Protein AF-A0AA41TZT4-F1 (afdb_monomer_lite)

Sequence (203 aa):
MPPSDTRVDPRVAARGEARSEARAALRAPAAGPVPRQIPGARADGDDAQMRALTLLTNRTSTRTSATGGPALPLRDGVRVYLEGLEDTAAAAEYAQPVADPAEAEVAVLRIDCPAPDGITDDDTDRVLDIAAAVPTIVVLRIEGTSPAPEFTGNCAALLADRGASDRMVLDVVFGRHAPLGRLAFPIGPAQDPDFPAGFGLSY

Radius of gyration: 28.72 Å; chains: 1; bounding box: 71×62×92 Å

Foldseek 3Di:
DDDDDDDDDDDDDDDDDDDDDDDDDDDDDDDDDDDDDDVPVVVVVLVVLLQQKFWQDWAFDCLFDPVSGTNPQGQFAFAEEEEPAPPVVLVVVGYHYDPDLLRGQEYEYEDEQEPAAGDDPVVLVVQLVSLVRHAYEYEYEYDAEYEDRPCCVSHNTYMYGPDHHSNSVNCCNNVVDKRPHFACAAYHDPPDGSAHGRHGDID

InterPro domains:
  IPR036881 Glycoside hydrolase family 3 C-terminal domain superfamily [G3DSA:3.40.50.1700] (42-203)
  IPR036881 Glycoside hydrolase family 3 C-terminal domain superfamily [SSF52279] (69-203)

Secondary structure (DSSP, 8-state):
---------------------------PPPPP-PPPPPTTHHHHHHHHHHTTEEEEEE-B-TTTBSSSSBSPSBPTT-EEEEES---HHHHTTTSEEES-GGG-SEEEEEEEE-TTT-S-HHHHHHHHHHHHHS-EEEEEEESS--PPPGGGGT-SEEEEESS--HHHHHHHHTTSS------SS-BS-TTS-SB-TT--B--

Structure (mmCIF, N/CA/C/O backbone):
data_AF-A0AA41TZT4-F1
#
_entry.id   AF-A0AA41TZT4-F1
#
loop_
_atom_site.group_PDB
_atom_site.id
_atom_site.type_symbol
_atom_site.label_atom_id
_atom_site.label_alt_id
_atom_site.label_comp_id
_atom_site.label_asym_id
_atom_site.label_entity_id
_atom_site.label_seq_id
_atom_site.pdbx_PDB_ins_code
_atom_site.Cartn_x
_atom_site.Cartn_y
_atom_site.Cartn_z
_atom_site.occupancy
_atom_site.B_iso_or_equiv
_atom_site.auth_seq_id
_atom_site.auth_comp_id
_atom_site.auth_asym_id
_atom_site.auth_atom_id
_atom_site.pdbx_PDB_model_num
ATOM 1 N N . MET A 1 1 ? -25.239 48.484 -76.566 1.00 50.16 1 MET A N 1
ATOM 2 C CA . MET A 1 1 ? -25.312 48.646 -75.097 1.00 50.16 1 MET A CA 1
ATOM 3 C C . MET A 1 1 ? -26.432 49.644 -74.847 1.00 50.16 1 MET A C 1
ATOM 5 O O . MET A 1 1 ? -26.311 50.722 -75.419 1.00 50.16 1 MET A O 1
ATOM 9 N N . PRO A 1 2 ? -27.547 49.297 -74.174 1.00 50.56 2 PRO A N 1
ATOM 10 C CA . PRO A 1 2 ? -27.641 48.476 -72.958 1.00 50.56 2 PRO A CA 1
ATOM 11 C C . PRO A 1 2 ? -28.656 47.293 -73.152 1.00 50.56 2 PRO A C 1
ATOM 13 O O . PRO A 1 2 ? -28.739 46.846 -74.297 1.00 50.56 2 PRO A O 1
ATOM 16 N N . PRO A 1 3 ? -29.290 46.663 -72.129 1.00 53.44 3 PRO A N 1
ATOM 17 C CA . PRO A 1 3 ? -29.361 45.200 -72.011 1.00 53.44 3 PRO A CA 1
ATOM 18 C C . PRO A 1 3 ? -30.760 44.612 -72.283 1.00 53.44 3 PRO A C 1
ATOM 20 O O . PRO A 1 3 ? -31.778 45.288 -72.153 1.00 53.44 3 PRO A O 1
ATOM 23 N N . SER A 1 4 ? -30.802 43.325 -72.632 1.00 51.25 4 SER A N 1
ATOM 24 C CA . SER A 1 4 ? -32.041 42.578 -72.861 1.00 51.25 4 SER A CA 1
ATOM 25 C C . SER A 1 4 ? -32.738 42.176 -71.558 1.00 51.25 4 SER A C 1
ATOM 27 O O . SER A 1 4 ? -32.194 41.452 -70.729 1.00 51.25 4 SER A O 1
ATOM 29 N N . ASP A 1 5 ? -33.959 42.689 -71.461 1.00 42.78 5 ASP A N 1
ATOM 30 C CA . ASP A 1 5 ? -35.174 42.230 -70.790 1.00 42.78 5 ASP A CA 1
ATOM 31 C C . ASP A 1 5 ? -35.196 40.869 -70.060 1.00 42.78 5 ASP A C 1
ATOM 33 O O . ASP A 1 5 ? -35.099 39.794 -70.649 1.00 42.78 5 ASP A O 1
ATOM 37 N N . THR A 1 6 ? -35.450 40.970 -68.755 1.00 47.06 6 THR A N 1
ATOM 38 C CA . THR A 1 6 ? -36.656 40.503 -68.045 1.00 47.06 6 THR A CA 1
ATOM 39 C C . THR A 1 6 ? -37.383 39.242 -68.540 1.00 47.06 6 THR A C 1
ATOM 41 O O . THR A 1 6 ? -38.050 39.243 -69.572 1.00 47.06 6 THR A O 1
ATOM 44 N N . ARG A 1 7 ? -37.472 38.241 -67.652 1.00 41.91 7 ARG A N 1
ATOM 45 C CA . ARG A 1 7 ? -38.769 37.693 -67.204 1.00 41.91 7 ARG A CA 1
ATOM 46 C C . ARG A 1 7 ? -38.630 36.982 -65.857 1.00 41.91 7 ARG A C 1
ATOM 48 O O . ARG A 1 7 ? -38.117 35.874 -65.756 1.00 41.91 7 ARG A O 1
ATOM 55 N N . VAL A 1 8 ? -39.104 37.676 -64.830 1.00 45.88 8 VAL A N 1
ATOM 56 C CA . VAL A 1 8 ? -39.616 37.108 -63.579 1.00 45.88 8 VAL A CA 1
ATOM 57 C C . VAL A 1 8 ? -40.942 36.430 -63.904 1.00 45.88 8 VAL A C 1
ATOM 59 O O . VAL A 1 8 ? -41.714 37.040 -64.640 1.00 45.88 8 VAL A O 1
ATOM 62 N N . ASP A 1 9 ? -41.211 35.236 -63.363 1.00 43.78 9 ASP A N 1
ATOM 63 C CA . ASP A 1 9 ? -42.502 34.952 -62.715 1.00 43.78 9 ASP A CA 1
ATOM 64 C C . ASP A 1 9 ? -42.545 33.589 -61.984 1.00 43.78 9 ASP A C 1
ATOM 66 O O . ASP A 1 9 ? -41.625 32.786 -62.133 1.00 43.78 9 ASP A O 1
ATOM 70 N N . PRO A 1 10 ? -43.536 33.347 -61.101 1.00 50.44 10 PRO A N 1
ATOM 71 C CA . PRO A 1 10 ? -43.297 33.219 -59.667 1.00 50.44 10 PRO A CA 1
ATOM 72 C C . PRO A 1 10 ? -44.025 31.964 -59.129 1.00 50.44 10 PRO A C 1
ATOM 74 O O . PRO A 1 10 ? -44.351 31.062 -59.896 1.00 50.44 10 PRO A O 1
ATOM 77 N N . ARG A 1 11 ? -44.416 31.980 -57.844 1.00 33.53 11 ARG A N 1
ATOM 78 C CA . ARG A 1 11 ? -45.194 30.956 -57.101 1.00 33.53 11 ARG A CA 1
ATOM 79 C C . ARG A 1 11 ? -44.249 29.909 -56.502 1.00 33.53 11 ARG A C 1
ATOM 81 O O . ARG A 1 11 ? -43.558 29.211 -57.219 1.00 33.53 11 ARG A O 1
ATOM 88 N N . VAL A 1 12 ? -44.129 29.764 -55.188 1.00 47.03 12 VAL A N 1
ATOM 89 C CA . VAL A 1 12 ? -45.170 29.697 -54.151 1.00 47.03 12 VAL A CA 1
ATOM 90 C C . VAL A 1 12 ? -44.541 30.230 -52.852 1.00 47.03 12 VAL A C 1
AT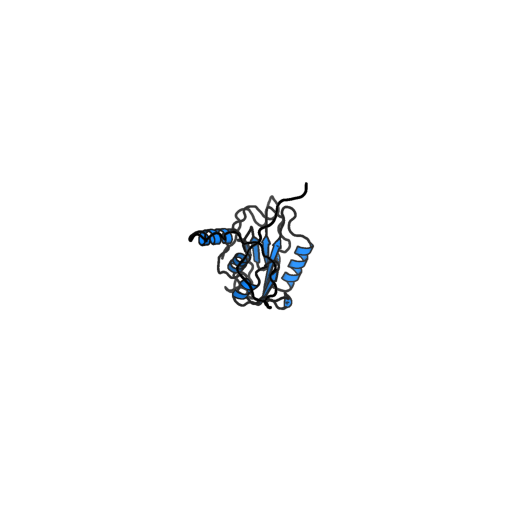OM 92 O O . VAL A 1 12 ? -43.475 29.780 -52.454 1.00 47.03 12 VAL A O 1
ATOM 95 N N . ALA A 1 13 ? -45.008 31.383 -52.365 1.00 40.03 13 ALA A N 1
ATOM 96 C CA . ALA A 1 13 ? -45.832 31.521 -51.153 1.00 40.03 13 ALA A CA 1
ATOM 97 C C . ALA A 1 13 ? -45.168 30.900 -49.904 1.00 40.03 13 ALA A C 1
ATOM 99 O O . ALA A 1 13 ? -44.984 29.694 -49.828 1.00 40.03 13 ALA A O 1
ATOM 100 N N . ALA A 1 14 ? -44.667 31.736 -48.987 1.00 36.75 14 ALA A N 1
ATOM 101 C CA . ALA A 1 14 ? -45.408 32.199 -47.800 1.00 36.75 14 ALA A CA 1
ATOM 102 C C . ALA A 1 14 ? -45.624 31.031 -46.815 1.00 36.75 14 ALA A C 1
ATOM 104 O O . ALA A 1 14 ? -46.108 29.981 -47.194 1.00 36.75 14 ALA A O 1
ATOM 105 N N . ARG A 1 15 ? -45.354 31.106 -45.518 1.00 34.34 15 ARG A N 1
ATOM 106 C CA . ARG A 1 15 ? -45.603 32.159 -44.529 1.00 34.34 15 ARG A CA 1
ATOM 107 C C . ARG A 1 15 ? -45.286 31.471 -43.190 1.00 34.34 15 ARG A C 1
ATOM 109 O O . ARG A 1 15 ? -45.592 30.288 -43.071 1.00 34.34 15 ARG A O 1
ATOM 116 N N . GLY A 1 16 ? -44.775 32.162 -42.177 1.00 34.81 16 GLY A N 1
ATOM 117 C CA . GLY A 1 16 ? -44.742 31.564 -40.838 1.00 34.81 16 GLY A CA 1
ATOM 118 C C . GLY A 1 16 ? -43.723 32.190 -39.915 1.00 34.81 16 GLY A C 1
ATOM 119 O O . GLY A 1 16 ? -42.613 31.696 -39.775 1.00 34.81 16 GLY A O 1
ATOM 120 N N . GLU A 1 17 ? -44.121 33.299 -39.314 1.00 34.59 17 GLU A N 1
ATOM 121 C CA . GLU A 1 17 ? -43.444 33.926 -38.192 1.00 34.59 17 GLU A CA 1
ATOM 122 C C . GLU A 1 17 ? -43.361 32.996 -36.970 1.00 34.59 17 GLU A C 1
ATOM 124 O O . GLU A 1 17 ? -44.151 32.069 -36.809 1.00 34.59 17 GLU A O 1
ATOM 129 N N . ALA A 1 18 ? -42.492 33.422 -36.051 1.00 33.16 18 ALA A N 1
ATOM 130 C CA . ALA A 1 18 ? -42.640 33.309 -34.604 1.00 33.16 18 ALA A CA 1
ATOM 131 C C . ALA A 1 18 ? -41.984 32.106 -33.892 1.00 33.16 18 ALA A C 1
ATOM 133 O O . ALA A 1 18 ? -42.566 31.048 -33.711 1.00 33.16 18 ALA A O 1
ATOM 134 N N . ARG A 1 19 ? -40.842 32.450 -33.276 1.00 35.53 19 ARG A N 1
ATOM 135 C CA . ARG A 1 19 ? -40.672 32.505 -31.811 1.00 35.53 19 ARG A CA 1
ATOM 136 C C . ARG A 1 19 ? -40.394 31.183 -31.078 1.00 35.53 19 ARG A C 1
ATOM 138 O O . ARG A 1 19 ? -41.240 30.310 -30.982 1.00 35.53 19 ARG A O 1
ATOM 145 N N . SER A 1 20 ? -39.302 31.265 -30.315 1.00 33.12 20 SER A N 1
ATOM 146 C CA . SER A 1 20 ? -39.024 30.549 -29.065 1.00 33.12 20 SER A CA 1
ATOM 147 C C . SER A 1 20 ? -38.280 29.224 -29.185 1.00 33.12 20 SER A C 1
ATOM 149 O O . SER A 1 20 ? -38.553 28.430 -30.069 1.00 33.12 20 SER A O 1
ATOM 151 N N . GLU A 1 21 ? -37.410 29.017 -28.189 1.00 31.83 21 GLU A N 1
ATOM 152 C CA . GLU A 1 21 ? -36.662 27.793 -27.857 1.00 31.83 21 GLU A CA 1
ATOM 153 C C . GLU A 1 21 ? -35.359 27.619 -28.668 1.00 31.83 21 GLU A C 1
ATOM 155 O O . GLU A 1 21 ? -35.341 27.735 -29.879 1.00 31.83 21 GLU A O 1
ATOM 160 N N . ALA A 1 22 ? -34.178 27.387 -28.104 1.00 31.61 22 ALA A N 1
ATOM 161 C CA . ALA A 1 22 ? -33.795 27.128 -26.735 1.00 31.61 22 ALA A CA 1
ATOM 162 C C . ALA A 1 22 ? -32.305 27.457 -26.539 1.00 31.61 22 ALA A C 1
ATOM 164 O O . ALA A 1 22 ? -31.468 27.345 -27.433 1.00 31.61 22 ALA A O 1
ATOM 165 N N . ARG A 1 23 ? -32.029 27.872 -25.306 1.00 32.94 23 ARG A N 1
ATOM 166 C CA . ARG A 1 23 ? -30.783 27.738 -2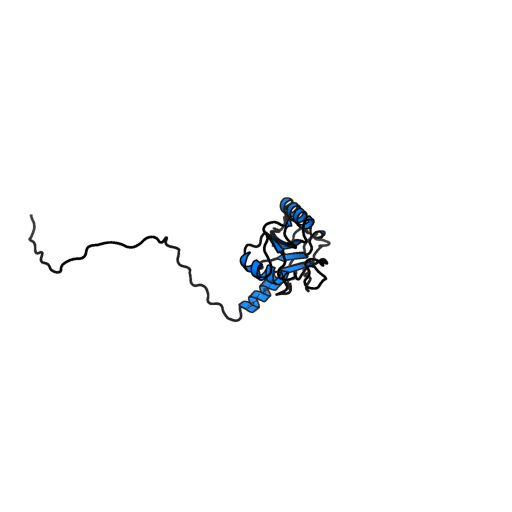4.550 1.00 32.94 23 ARG A CA 1
ATOM 167 C C . ARG A 1 23 ? -29.806 26.660 -25.053 1.00 32.94 23 ARG A C 1
ATOM 169 O O . ARG A 1 23 ? -30.196 25.522 -25.259 1.00 32.94 23 ARG A O 1
ATOM 176 N N . ALA A 1 24 ? -28.527 27.040 -25.007 1.00 31.66 24 ALA A N 1
ATOM 177 C CA . ALA A 1 24 ? -27.415 26.266 -24.449 1.00 31.66 24 ALA A CA 1
ATOM 178 C C . ALA A 1 24 ? -27.154 24.855 -25.005 1.00 31.66 24 ALA A C 1
ATOM 180 O O . ALA A 1 24 ? -27.845 23.911 -24.656 1.00 31.66 24 ALA A O 1
ATOM 181 N N . ALA A 1 25 ? -26.020 24.689 -25.689 1.00 33.59 25 ALA A N 1
ATOM 182 C CA . ALA A 1 25 ? -25.077 23.619 -25.361 1.00 33.59 25 ALA A CA 1
ATOM 183 C C . ALA A 1 25 ? -23.753 23.841 -26.098 1.00 33.59 25 ALA A C 1
ATOM 185 O O . ALA A 1 25 ? -23.668 23.824 -27.324 1.00 33.59 25 ALA A O 1
ATOM 186 N N . LEU A 1 26 ? -22.720 24.045 -25.290 1.00 33.59 26 LEU A N 1
ATOM 187 C CA . LEU A 1 26 ? -21.315 23.900 -25.620 1.00 33.59 26 LEU A CA 1
ATOM 188 C C . LEU A 1 26 ? -21.087 22.544 -26.313 1.00 33.59 26 LEU A C 1
ATOM 190 O O . LEU A 1 26 ? -21.491 21.495 -25.814 1.00 33.59 26 LEU A O 1
ATOM 194 N N . ARG A 1 27 ? -20.449 22.576 -27.479 1.00 29.91 27 ARG A N 1
ATOM 195 C CA . ARG A 1 27 ? -20.105 21.404 -28.284 1.00 29.91 27 ARG A CA 1
ATOM 196 C C . ARG A 1 27 ? -18.950 20.655 -27.606 1.00 29.91 27 ARG A C 1
ATOM 198 O O . ARG A 1 27 ? -17.805 21.078 -27.721 1.00 29.91 27 ARG A O 1
ATOM 205 N N . ALA A 1 28 ? -19.250 19.565 -26.902 1.00 29.84 28 ALA A N 1
ATOM 206 C CA . ALA A 1 28 ? -18.244 18.593 -26.472 1.00 29.84 28 ALA A CA 1
ATOM 207 C C . ALA A 1 28 ? -17.683 17.836 -27.699 1.00 29.84 28 ALA A C 1
ATOM 209 O O . ALA A 1 28 ? -18.441 17.570 -28.640 1.00 29.84 28 ALA A O 1
ATOM 210 N N . PRO A 1 29 ? -16.381 17.497 -27.741 1.00 31.88 29 PRO A N 1
ATOM 211 C CA . PRO A 1 29 ? -15.830 16.681 -28.816 1.00 31.88 29 PRO A CA 1
ATOM 212 C C . PRO A 1 29 ? -16.372 15.248 -28.734 1.00 31.88 29 PRO A C 1
ATOM 214 O O . PRO A 1 29 ? -16.551 14.689 -27.654 1.00 31.88 29 PRO A O 1
ATOM 217 N N . ALA A 1 30 ? -16.649 14.671 -29.903 1.00 32.22 30 ALA A N 1
ATOM 218 C CA . ALA A 1 30 ? -17.147 13.313 -30.060 1.00 32.22 30 ALA A CA 1
ATOM 219 C C . ALA A 1 30 ? -16.197 12.296 -29.407 1.00 32.22 30 ALA A C 1
ATOM 221 O O . ALA A 1 30 ? -15.028 12.204 -29.782 1.00 32.22 30 ALA A O 1
ATOM 222 N N . ALA A 1 31 ? -16.718 11.520 -28.455 1.00 33.75 31 ALA A N 1
ATOM 223 C CA . ALA A 1 31 ? -16.055 10.329 -27.953 1.00 33.75 31 ALA A CA 1
ATOM 224 C C . ALA A 1 31 ? -15.867 9.342 -29.117 1.00 33.75 31 ALA A C 1
ATOM 226 O O . ALA A 1 31 ? -16.835 8.946 -29.773 1.00 33.75 31 ALA A O 1
ATOM 227 N N . GLY A 1 32 ? -14.613 8.981 -29.391 1.00 32.72 32 GLY A N 1
ATOM 228 C CA . GLY A 1 32 ? -14.278 7.878 -30.287 1.00 32.72 32 GLY A CA 1
ATOM 229 C C . GLY A 1 32 ? -14.874 6.554 -29.788 1.00 32.72 32 GLY A C 1
ATOM 230 O O . GLY A 1 32 ? -15.338 6.474 -28.647 1.00 32.72 32 GLY A O 1
ATOM 231 N N . PRO A 1 33 ? -14.899 5.507 -30.629 1.00 34.75 33 PRO A N 1
ATOM 232 C CA . PRO A 1 33 ? -15.506 4.236 -30.263 1.00 34.75 33 PRO A CA 1
ATOM 233 C C . PRO A 1 33 ? -14.831 3.670 -29.009 1.00 34.75 33 PRO A C 1
ATOM 235 O O . PRO A 1 33 ? -13.653 3.319 -29.029 1.00 34.75 33 PRO A O 1
ATOM 238 N N . VAL A 1 34 ? -15.599 3.578 -27.923 1.00 39.41 34 VAL A N 1
ATOM 239 C CA . VAL A 1 34 ? -15.208 2.855 -26.711 1.00 39.41 34 VAL A CA 1
ATOM 240 C C . VAL A 1 34 ? -15.062 1.380 -27.108 1.00 39.41 34 VAL A C 1
ATOM 242 O O . VAL A 1 34 ? -16.038 0.800 -27.602 1.00 39.41 34 VAL A O 1
ATOM 245 N N . PRO A 1 35 ? -13.875 0.760 -26.984 1.00 39.56 35 PRO A N 1
ATOM 246 C CA . PRO A 1 35 ? -13.693 -0.623 -27.403 1.00 39.56 35 PRO A CA 1
ATOM 247 C C . PRO A 1 35 ? -14.617 -1.538 -26.589 1.00 39.56 35 PRO A C 1
ATOM 249 O O . PRO A 1 35 ? -14.617 -1.514 -25.357 1.00 39.56 35 PRO A O 1
ATOM 252 N N . ARG A 1 36 ? -15.436 -2.344 -27.282 1.00 44.12 36 ARG A N 1
ATOM 253 C CA . ARG A 1 36 ? -16.261 -3.385 -26.649 1.00 44.12 36 ARG A CA 1
ATOM 254 C C . ARG A 1 36 ? -15.338 -4.377 -25.937 1.00 44.12 36 ARG A C 1
ATOM 256 O O . ARG A 1 36 ? -14.471 -4.969 -26.573 1.00 44.12 36 ARG A O 1
ATOM 263 N N . GLN A 1 37 ? -15.543 -4.562 -24.635 1.00 40.16 37 GLN A N 1
ATOM 264 C CA . GLN A 1 37 ? -14.781 -5.504 -23.814 1.00 40.16 37 GLN A CA 1
ATOM 265 C C . GLN A 1 37 ? -14.963 -6.949 -24.305 1.00 40.16 37 GLN A C 1
ATOM 267 O O . GLN A 1 37 ? -16.089 -7.402 -24.517 1.00 40.16 37 GLN A O 1
ATOM 272 N N . ILE A 1 38 ? -13.849 -7.671 -24.454 1.00 40.53 38 ILE A N 1
ATOM 273 C CA . ILE A 1 38 ? -13.814 -9.099 -24.793 1.00 40.53 38 ILE A CA 1
ATOM 274 C C . ILE A 1 38 ? -13.936 -9.913 -23.489 1.00 40.53 38 ILE A C 1
ATOM 276 O O . ILE A 1 38 ? -13.120 -9.714 -22.584 1.00 40.53 38 ILE A O 1
ATOM 280 N N . PRO A 1 39 ? -14.920 -10.822 -23.349 1.00 31.97 39 PRO A N 1
ATOM 281 C CA . PRO A 1 39 ? -15.021 -11.703 -22.186 1.00 31.97 39 PRO A CA 1
ATOM 282 C C . PRO A 1 39 ? -13.796 -12.631 -22.131 1.00 31.97 39 PRO A C 1
ATOM 284 O O . PRO A 1 39 ? -13.588 -13.426 -23.042 1.00 31.97 39 PRO A O 1
ATOM 287 N N . GLY A 1 40 ? -12.962 -12.468 -21.099 1.00 41.09 40 GLY A N 1
ATOM 288 C CA . GLY A 1 40 ? -11.634 -13.090 -20.949 1.00 41.09 40 GLY A CA 1
ATOM 289 C C . GLY A 1 40 ? -10.563 -12.079 -20.515 1.00 41.09 40 GLY A C 1
ATOM 290 O O . GLY A 1 40 ? -9.795 -12.348 -19.604 1.00 41.09 40 GLY A O 1
ATOM 291 N N . ALA A 1 41 ? -10.624 -10.849 -21.041 1.00 45.00 41 ALA A N 1
ATOM 292 C CA . ALA A 1 41 ? -9.667 -9.781 -20.725 1.00 45.00 41 ALA A CA 1
ATOM 293 C C . ALA A 1 41 ? -9.779 -9.224 -19.290 1.00 45.00 41 ALA A C 1
ATOM 295 O O . ALA A 1 41 ? -8.843 -8.595 -18.811 1.00 45.00 41 ALA A O 1
ATOM 296 N N . ARG A 1 42 ? -10.919 -9.430 -18.607 1.00 52.66 42 ARG A N 1
ATOM 297 C CA . ARG A 1 42 ? -11.089 -9.023 -17.198 1.00 52.66 42 ARG A CA 1
ATOM 298 C C . ARG A 1 42 ? -10.285 -9.907 -16.246 1.00 52.66 42 ARG A C 1
ATOM 300 O O . ARG A 1 42 ? -9.552 -9.362 -15.446 1.00 52.66 42 ARG A O 1
ATOM 307 N N . ALA A 1 43 ? -10.356 -11.232 -16.382 1.00 52.69 43 ALA A N 1
ATOM 308 C CA . ALA A 1 43 ? -9.634 -12.145 -15.490 1.00 52.69 43 ALA A CA 1
ATOM 309 C C . ALA A 1 43 ? -8.107 -12.020 -15.652 1.00 52.69 43 ALA A C 1
ATOM 311 O O . ALA A 1 43 ? -7.394 -11.914 -14.662 1.00 52.69 43 ALA A O 1
ATOM 312 N N . ASP A 1 44 ? -7.617 -11.923 -16.895 1.00 56.81 44 ASP A N 1
ATOM 313 C CA . ASP A 1 44 ? -6.195 -11.659 -17.164 1.00 56.81 44 ASP A CA 1
ATOM 314 C C . ASP A 1 44 ? -5.770 -10.249 -16.702 1.00 56.81 44 ASP A C 1
ATOM 316 O O . ASP A 1 44 ? -4.624 -10.026 -16.306 1.00 56.81 44 ASP A O 1
ATOM 320 N N . GLY A 1 45 ? -6.701 -9.288 -16.746 1.00 69.88 45 GLY A N 1
ATOM 321 C CA . GLY A 1 45 ? -6.510 -7.927 -16.250 1.00 69.88 45 GLY A CA 1
ATOM 322 C C . GLY A 1 45 ? -6.392 -7.874 -14.730 1.00 69.88 45 GLY A C 1
ATOM 323 O O . GLY A 1 45 ? -5.463 -7.254 -14.221 1.00 69.88 45 GLY A O 1
ATOM 324 N N . ASP A 1 46 ? -7.273 -8.569 -14.016 1.00 71.06 46 ASP A N 1
ATOM 325 C CA . ASP A 1 46 ? -7.275 -8.640 -12.555 1.00 71.06 46 ASP A CA 1
ATOM 326 C C . ASP A 1 46 ? -6.015 -9.365 -12.056 1.00 71.06 46 ASP A C 1
ATOM 328 O O . ASP A 1 46 ? -5.343 -8.875 -11.151 1.00 71.06 46 ASP A O 1
ATOM 332 N N . ASP A 1 47 ? -5.601 -10.452 -12.716 1.00 75.44 47 ASP A N 1
ATOM 333 C CA . ASP A 1 47 ? -4.336 -11.144 -12.433 1.00 75.44 47 ASP A CA 1
ATOM 334 C C . ASP A 1 47 ? -3.111 -10.241 -12.636 1.00 75.44 47 ASP A C 1
ATOM 336 O O . ASP A 1 47 ? -2.184 -10.236 -11.816 1.00 75.44 47 ASP A O 1
ATOM 340 N N . ALA A 1 48 ? -3.087 -9.452 -13.713 1.00 79.06 48 ALA A N 1
ATOM 341 C CA . ALA A 1 48 ? -2.015 -8.491 -13.959 1.00 79.06 48 ALA A CA 1
ATOM 342 C C . ALA A 1 48 ? -1.986 -7.386 -12.890 1.00 79.06 48 ALA A C 1
ATOM 344 O O . ALA A 1 48 ? -0.911 -6.997 -12.429 1.00 79.06 48 ALA A O 1
ATOM 345 N N . GLN A 1 49 ? -3.157 -6.914 -12.468 1.00 83.19 49 GLN A N 1
ATOM 346 C CA . GLN A 1 49 ? -3.325 -5.881 -11.450 1.00 83.19 49 GLN A CA 1
ATOM 347 C C . GLN A 1 49 ? -2.942 -6.398 -10.047 1.00 83.19 49 GLN A C 1
ATOM 349 O O . GLN A 1 49 ? -2.209 -5.719 -9.331 1.00 83.19 49 GLN A O 1
ATOM 354 N N . MET A 1 50 ? -3.294 -7.638 -9.689 1.00 82.88 50 MET A N 1
ATOM 355 C CA . MET A 1 50 ? -2.843 -8.284 -8.445 1.00 82.88 50 MET A CA 1
ATOM 356 C C . MET A 1 50 ? -1.318 -8.465 -8.400 1.00 82.88 50 MET A C 1
ATOM 358 O O . MET A 1 50 ? -0.701 -8.340 -7.343 1.00 82.88 50 MET A O 1
ATOM 362 N N . ARG A 1 51 ? -0.679 -8.734 -9.548 1.00 86.12 51 ARG A N 1
ATOM 363 C CA . ARG A 1 51 ? 0.790 -8.835 -9.663 1.00 86.12 51 ARG A CA 1
ATOM 364 C C . ARG A 1 51 ? 1.499 -7.480 -9.694 1.00 86.12 51 ARG A C 1
ATOM 366 O O . ARG A 1 51 ? 2.728 -7.431 -9.564 1.00 86.12 51 ARG A O 1
ATOM 373 N N . ALA A 1 52 ? 0.755 -6.392 -9.881 1.00 87.19 52 ALA A N 1
ATOM 374 C CA . ALA A 1 52 ? 1.287 -5.040 -9.784 1.00 87.19 52 ALA A CA 1
ATOM 375 C C . ALA A 1 52 ? 1.517 -4.619 -8.324 1.00 87.19 52 ALA A C 1
ATOM 377 O O . ALA A 1 52 ? 2.364 -3.760 -8.092 1.00 87.19 52 ALA A O 1
ATOM 378 N N . LEU A 1 53 ? 0.839 -5.262 -7.361 1.00 93.00 53 LEU A N 1
ATOM 379 C CA . LEU A 1 53 ? 0.962 -4.990 -5.929 1.00 93.00 53 LEU A CA 1
ATOM 380 C C . LEU A 1 53 ? 1.792 -6.056 -5.218 1.00 93.00 53 LEU A C 1
ATOM 382 O O . LEU A 1 53 ? 1.440 -7.234 -5.181 1.00 93.00 53 LEU A O 1
ATOM 386 N N . THR A 1 54 ? 2.896 -5.629 -4.616 1.00 95.12 54 THR A N 1
ATOM 387 C CA . THR A 1 54 ? 3.803 -6.477 -3.840 1.00 95.12 54 THR A CA 1
ATOM 388 C C . THR A 1 54 ? 3.766 -6.050 -2.381 1.00 95.12 54 THR A C 1
ATOM 390 O O . THR A 1 54 ? 4.130 -4.923 -2.063 1.00 95.12 54 THR A O 1
ATOM 393 N N . LEU A 1 55 ? 3.349 -6.934 -1.477 1.00 95.50 55 LEU A N 1
ATOM 394 C CA . LEU A 1 55 ? 3.351 -6.638 -0.045 1.00 95.50 55 LEU A CA 1
ATOM 395 C C . LEU A 1 55 ? 4.780 -6.748 0.506 1.00 95.50 55 LEU A C 1
ATOM 397 O O . LEU A 1 55 ? 5.397 -7.810 0.424 1.00 95.50 55 LEU A O 1
ATOM 401 N N . LEU A 1 56 ? 5.306 -5.654 1.053 1.00 93.69 56 LEU A N 1
ATOM 402 C CA . LEU A 1 56 ? 6.668 -5.562 1.584 1.00 93.69 56 LEU A CA 1
ATOM 403 C C . LEU A 1 56 ? 6.703 -5.838 3.087 1.00 93.69 56 LEU A C 1
ATOM 405 O O . LEU A 1 56 ? 7.468 -6.677 3.560 1.00 93.69 56 LEU A O 1
ATOM 409 N N . THR A 1 57 ? 5.830 -5.174 3.842 1.00 93.38 57 THR A N 1
ATOM 410 C CA . THR A 1 57 ? 5.703 -5.367 5.291 1.00 93.38 57 THR A CA 1
ATOM 411 C C . THR A 1 57 ? 4.235 -5.470 5.682 1.00 93.38 57 THR A C 1
ATOM 413 O O . THR A 1 57 ? 3.369 -4.855 5.062 1.00 93.38 57 THR A O 1
ATOM 416 N N . ASN A 1 58 ? 3.941 -6.269 6.707 1.00 92.81 58 ASN A N 1
ATOM 417 C CA . ASN A 1 58 ? 2.604 -6.376 7.289 1.00 92.81 58 ASN A CA 1
ATOM 418 C C . ASN A 1 58 ? 2.736 -6.701 8.781 1.00 92.81 58 ASN A C 1
ATOM 420 O O . ASN A 1 58 ? 2.973 -7.846 9.170 1.00 92.81 58 ASN A O 1
ATOM 424 N N . ARG A 1 59 ? 2.671 -5.666 9.615 1.00 89.25 59 ARG A N 1
ATOM 425 C CA . ARG A 1 59 ? 2.860 -5.750 11.064 1.00 89.25 59 ARG A CA 1
ATOM 426 C C . ARG A 1 59 ? 1.538 -6.060 11.752 1.00 89.25 59 ARG A C 1
ATOM 428 O O . ARG A 1 59 ? 0.470 -5.716 11.261 1.00 89.25 59 ARG A O 1
ATOM 435 N N . THR A 1 60 ? 1.603 -6.686 12.921 1.00 84.44 60 THR A N 1
ATOM 436 C CA . THR A 1 60 ? 0.412 -6.966 13.730 1.00 84.44 60 THR A CA 1
ATOM 437 C C . THR A 1 60 ? -0.299 -5.673 14.122 1.00 84.44 60 THR A C 1
ATOM 439 O O . THR A 1 60 ? 0.310 -4.790 14.723 1.00 84.44 60 THR A O 1
ATOM 442 N N . SER A 1 61 ? -1.598 -5.592 13.834 1.00 79.75 61 SER A N 1
ATOM 443 C CA . SER A 1 61 ? -2.457 -4.481 14.251 1.00 79.75 61 SER A CA 1
ATOM 444 C C . SER A 1 61 ? -3.844 -5.008 14.596 1.00 79.75 61 SER A C 1
ATOM 446 O O . SER A 1 61 ? -4.685 -5.241 13.731 1.00 79.75 61 SER A O 1
ATOM 448 N N . THR A 1 62 ? -4.114 -5.171 15.890 1.00 73.00 62 THR A N 1
ATOM 449 C CA . THR A 1 62 ? -5.400 -5.694 16.382 1.00 73.00 62 THR A CA 1
ATOM 450 C C . THR A 1 62 ? -6.566 -4.723 16.179 1.00 73.00 62 THR A C 1
ATOM 452 O O . THR A 1 62 ? -7.719 -5.142 16.208 1.00 73.00 62 THR A O 1
ATOM 455 N N . ARG A 1 63 ? -6.287 -3.429 15.964 1.00 74.06 63 ARG A N 1
ATOM 456 C CA . ARG A 1 63 ? -7.310 -2.394 15.745 1.00 74.06 63 ARG A CA 1
ATOM 457 C C . ARG A 1 63 ? -7.906 -2.455 14.335 1.00 74.06 63 ARG A C 1
ATOM 459 O O . ARG A 1 63 ? -9.083 -2.147 14.173 1.00 74.06 63 ARG A O 1
ATOM 466 N N . THR A 1 64 ? -7.110 -2.843 13.342 1.00 79.31 64 THR A N 1
ATOM 467 C CA . THR A 1 64 ? -7.456 -2.707 11.917 1.00 79.31 64 THR A CA 1
ATOM 468 C C . THR A 1 64 ? -7.590 -4.048 11.195 1.00 79.31 64 THR A C 1
ATOM 470 O O . THR A 1 64 ? -8.303 -4.125 10.198 1.00 79.31 64 THR A O 1
ATOM 473 N N . SER A 1 65 ? -6.952 -5.100 11.718 1.00 83.00 65 SER A N 1
ATOM 474 C CA . SER A 1 65 ? -6.947 -6.441 11.132 1.00 83.00 65 SER A CA 1
ATOM 475 C C . SER A 1 65 ? -8.328 -7.095 11.143 1.00 83.00 65 SER A C 1
ATOM 477 O O . SER A 1 65 ? -8.978 -7.178 12.188 1.00 83.00 65 SER A O 1
ATOM 479 N N . ALA A 1 66 ? -8.737 -7.649 10.002 1.00 77.06 66 ALA A N 1
ATOM 480 C CA . ALA A 1 66 ? -9.915 -8.510 9.907 1.00 77.06 66 ALA A CA 1
ATOM 481 C C . ALA A 1 66 ? -9.704 -9.889 10.562 1.00 77.06 66 ALA A C 1
ATOM 483 O O . ALA A 1 66 ? -10.666 -10.538 10.969 1.00 77.06 66 ALA A O 1
ATOM 484 N N . THR A 1 67 ? -8.453 -10.346 10.673 1.00 75.44 67 THR A N 1
ATOM 485 C CA . THR A 1 67 ? -8.096 -11.692 11.155 1.00 75.44 67 THR A CA 1
ATOM 486 C C . THR A 1 67 ? -7.577 -11.702 12.596 1.00 75.44 67 THR A C 1
ATOM 488 O O . THR A 1 67 ? -7.289 -12.767 13.139 1.00 75.44 67 THR A O 1
ATOM 491 N N . GLY A 1 68 ? -7.464 -10.531 13.239 1.00 72.50 68 GLY A N 1
ATOM 492 C CA . GLY A 1 68 ? -6.918 -10.387 14.594 1.00 72.50 68 GLY A CA 1
ATOM 493 C C . GLY A 1 68 ? -5.392 -10.533 14.673 1.00 72.50 68 GLY A C 1
ATOM 494 O O . GLY A 1 68 ? -4.855 -10.723 15.765 1.00 72.50 68 GLY A O 1
ATOM 495 N N . GLY A 1 69 ? -4.701 -10.449 13.532 1.00 81.69 69 GLY A N 1
ATOM 496 C CA . GLY A 1 69 ? -3.259 -10.643 13.393 1.00 81.69 69 GLY A CA 1
ATOM 497 C C . GLY A 1 69 ? -2.588 -9.497 12.618 1.00 81.69 69 GLY A C 1
ATOM 498 O O . GLY A 1 69 ? -2.634 -8.352 13.084 1.00 81.69 69 GLY A O 1
ATOM 499 N N . PRO A 1 70 ? -1.926 -9.768 11.475 1.00 85.31 70 PRO A N 1
ATOM 500 C CA . PRO A 1 70 ? -1.345 -8.730 10.620 1.00 85.31 70 PRO A CA 1
ATOM 501 C C . PRO A 1 70 ? -2.376 -7.662 10.230 1.00 85.31 70 PRO A C 1
ATOM 503 O O . PRO A 1 70 ? -3.563 -7.964 10.110 1.00 85.31 70 PRO A O 1
ATOM 506 N N . ALA A 1 71 ? -1.934 -6.418 10.054 1.00 88.06 71 ALA A N 1
ATOM 507 C CA . ALA A 1 71 ? -2.793 -5.271 9.775 1.00 88.06 71 ALA A CA 1
ATOM 508 C C . ALA A 1 71 ? -3.662 -5.469 8.532 1.00 88.06 71 ALA A C 1
ATOM 510 O O . ALA A 1 71 ? -4.827 -5.081 8.556 1.00 88.06 71 ALA A O 1
ATOM 511 N N . LEU A 1 72 ? -3.101 -6.081 7.487 1.00 89.56 72 LEU A N 1
ATOM 512 C CA . LEU A 1 72 ? -3.833 -6.484 6.291 1.00 89.56 72 LEU A CA 1
ATOM 513 C C . LEU A 1 72 ? -4.232 -7.967 6.355 1.00 89.56 72 LEU A C 1
ATOM 515 O O . LEU A 1 72 ? -3.407 -8.782 6.788 1.00 89.56 72 LEU A O 1
ATOM 519 N N . PRO A 1 73 ? -5.436 -8.327 5.876 1.00 92.56 73 PRO A N 1
ATOM 520 C CA . PRO A 1 73 ? -6.438 -7.432 5.288 1.00 92.56 73 PRO A CA 1
ATOM 521 C C . PRO A 1 73 ? -7.173 -6.591 6.343 1.00 92.56 73 PRO A C 1
ATOM 523 O O . PRO A 1 73 ? -7.367 -7.022 7.486 1.00 92.56 73 PRO A O 1
ATOM 526 N N . LEU A 1 74 ? -7.585 -5.386 5.945 1.00 91.75 74 LEU A N 1
ATOM 527 C CA . LEU A 1 74 ? -8.411 -4.510 6.768 1.00 91.75 74 LEU A CA 1
ATOM 528 C C . LEU A 1 74 ? -9.821 -5.071 6.940 1.00 91.75 74 LEU A C 1
ATOM 530 O O . LEU A 1 74 ? -10.371 -5.699 6.038 1.00 91.75 74 LEU A O 1
ATOM 534 N N . ARG A 1 75 ? -10.435 -4.796 8.093 1.00 91.62 75 ARG A N 1
ATOM 535 C CA . ARG A 1 75 ? -11.865 -5.064 8.300 1.00 91.62 75 ARG A CA 1
ATOM 536 C C . ARG A 1 75 ? -12.732 -4.071 7.507 1.00 91.62 75 ARG A C 1
ATOM 538 O O . ARG A 1 75 ? -12.393 -2.891 7.406 1.00 91.62 75 ARG A O 1
ATOM 545 N N . ASP A 1 76 ? -13.878 -4.536 7.017 1.00 90.75 76 ASP A N 1
ATOM 546 C CA . ASP A 1 76 ? -14.868 -3.687 6.342 1.00 90.75 76 ASP A CA 1
ATOM 547 C C . ASP A 1 76 ? -15.451 -2.626 7.305 1.00 90.75 76 ASP A C 1
ATOM 549 O O . ASP A 1 76 ? -15.579 -2.846 8.514 1.00 90.75 76 ASP A O 1
ATOM 553 N N . GLY A 1 77 ? -15.837 -1.470 6.764 1.00 90.25 77 GLY A N 1
ATOM 554 C CA . GLY A 1 77 ? -16.545 -0.403 7.478 1.00 90.25 77 GLY A CA 1
ATOM 555 C C . GLY A 1 77 ? -15.691 0.459 8.415 1.00 90.25 77 GLY A C 1
ATOM 556 O O . GLY A 1 77 ? -16.253 1.249 9.172 1.00 90.25 77 GLY A O 1
ATOM 557 N N . VAL A 1 78 ? -14.359 0.332 8.384 1.00 93.06 78 VAL A N 1
ATOM 558 C CA . VAL A 1 78 ? -13.441 1.205 9.145 1.00 93.06 78 VAL A CA 1
ATOM 559 C C . VAL A 1 78 ? -13.533 2.655 8.700 1.00 93.06 78 VAL A C 1
ATOM 561 O O . VAL A 1 78 ? -13.758 2.931 7.524 1.00 93.06 78 VAL A O 1
ATOM 564 N N . ARG A 1 79 ? -13.275 3.592 9.617 1.00 94.38 79 ARG A N 1
A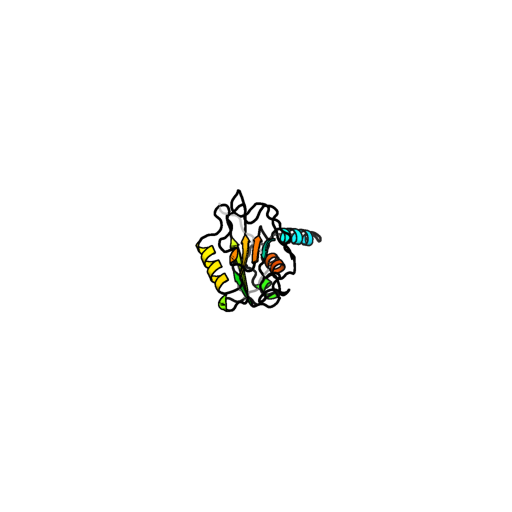TOM 565 C CA . ARG A 1 79 ? -12.991 4.975 9.214 1.00 94.38 79 ARG A CA 1
ATOM 566 C C . ARG A 1 79 ? -11.590 5.048 8.622 1.00 94.38 79 ARG A C 1
ATOM 568 O O . ARG A 1 79 ? -10.628 4.709 9.312 1.00 94.38 79 ARG A O 1
ATOM 575 N N . VAL A 1 80 ? -11.480 5.465 7.366 1.00 94.31 80 VAL A N 1
ATOM 576 C CA . VAL A 1 80 ? -10.215 5.478 6.626 1.00 94.31 80 VAL A CA 1
ATOM 577 C C . VAL A 1 80 ? -9.866 6.887 6.168 1.00 94.31 80 VAL A C 1
ATOM 579 O O . VAL A 1 80 ? -10.680 7.555 5.537 1.00 94.31 80 VAL A O 1
ATOM 582 N N . TYR A 1 81 ? -8.654 7.336 6.478 1.00 95.44 81 TYR A N 1
ATOM 583 C CA . TYR A 1 81 ? -8.071 8.511 5.833 1.00 95.44 81 TYR A CA 1
ATOM 584 C C . TYR A 1 81 ? -7.370 8.060 4.550 1.00 95.44 81 TYR A C 1
ATOM 586 O O . TYR A 1 81 ? -6.601 7.098 4.578 1.00 95.44 81 TYR A O 1
ATOM 594 N N . LEU A 1 82 ? -7.665 8.716 3.429 1.00 94.75 82 LEU A N 1
ATOM 595 C CA . LEU A 1 82 ? -7.135 8.360 2.114 1.00 94.75 82 LEU A CA 1
ATOM 596 C C . LEU A 1 82 ? -6.337 9.518 1.547 1.00 94.75 82 LEU A C 1
ATOM 598 O O . LEU A 1 82 ? -6.804 10.654 1.538 1.00 94.75 82 LEU A O 1
ATOM 602 N N . GLU A 1 83 ? -5.176 9.199 0.996 1.00 94.31 83 GLU A N 1
ATOM 603 C CA . GLU A 1 83 ? -4.335 10.173 0.321 1.00 94.31 83 GLU A CA 1
ATOM 604 C C . GLU A 1 83 ? -3.684 9.549 -0.913 1.00 94.31 83 GLU A C 1
ATOM 606 O O . GLU A 1 83 ? -3.275 8.389 -0.883 1.00 94.31 83 GLU A O 1
ATOM 611 N N . GLY A 1 84 ? -3.621 10.291 -2.020 1.00 89.75 84 GLY A N 1
ATOM 612 C CA . GLY A 1 84 ? -3.073 9.789 -3.289 1.00 89.75 84 GLY A CA 1
ATOM 613 C C . GLY A 1 84 ? -3.929 8.724 -3.995 1.00 89.75 84 GLY A C 1
ATOM 614 O O . GLY A 1 84 ? -3.495 8.161 -5.000 1.00 89.75 84 GLY A O 1
ATOM 615 N N . LEU A 1 85 ? -5.133 8.454 -3.480 1.00 88.69 85 LEU A N 1
ATOM 616 C CA . LEU A 1 85 ? -6.183 7.650 -4.109 1.00 88.69 85 LEU A CA 1
ATOM 617 C C . LEU A 1 85 ? -7.320 8.596 -4.515 1.00 88.69 85 LEU A C 1
ATOM 619 O O . LEU A 1 85 ? -7.934 9.234 -3.659 1.00 88.69 85 LEU A O 1
ATOM 623 N N . GLU A 1 86 ? -7.584 8.712 -5.814 1.00 83.12 86 GLU A N 1
ATOM 624 C CA . GLU A 1 86 ? -8.578 9.641 -6.364 1.00 83.12 86 GLU A CA 1
ATOM 625 C C . GLU A 1 86 ? -9.998 9.056 -6.296 1.00 83.12 86 GLU A C 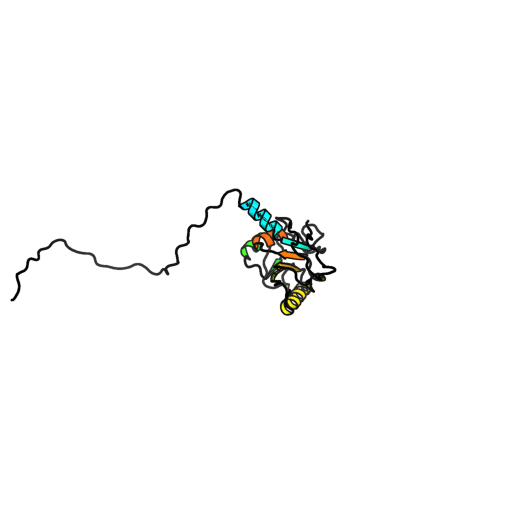1
ATOM 627 O O . GLU A 1 86 ? -10.978 9.792 -6.140 1.00 83.12 86 GLU A O 1
ATOM 632 N N . ASP A 1 87 ? -10.125 7.725 -6.356 1.00 83.12 87 ASP A N 1
ATOM 633 C CA . ASP A 1 87 ? -11.417 7.030 -6.343 1.00 83.12 87 ASP A CA 1
ATOM 634 C C . ASP A 1 87 ? -11.996 6.849 -4.925 1.00 83.12 87 ASP A C 1
ATOM 636 O O . ASP A 1 87 ? -12.143 5.750 -4.380 1.00 83.12 87 ASP A O 1
ATOM 640 N N . THR A 1 88 ? -12.356 7.976 -4.310 1.00 80.81 88 THR A N 1
ATOM 641 C CA . THR A 1 88 ? -13.038 8.008 -3.003 1.00 80.81 88 THR A CA 1
ATOM 642 C C . THR A 1 88 ? -14.416 7.337 -3.030 1.00 80.81 88 THR A C 1
ATOM 644 O O . THR A 1 88 ? -14.872 6.832 -2.002 1.00 80.81 88 THR A O 1
ATOM 647 N N . ALA A 1 89 ? -15.070 7.286 -4.196 1.00 83.88 89 ALA A N 1
ATOM 648 C CA . ALA A 1 89 ? -16.354 6.614 -4.371 1.00 83.88 89 ALA A CA 1
ATOM 649 C C . ALA A 1 89 ? -16.204 5.093 -4.251 1.00 83.88 89 ALA A C 1
ATOM 651 O O . ALA A 1 89 ? -16.970 4.468 -3.520 1.00 83.88 89 ALA A O 1
ATOM 652 N N . ALA A 1 90 ? -15.182 4.511 -4.888 1.00 84.44 90 ALA A N 1
ATOM 653 C CA . ALA A 1 90 ? -14.850 3.104 -4.708 1.00 84.44 90 ALA A CA 1
ATOM 654 C C . ALA A 1 90 ? -14.496 2.798 -3.251 1.00 84.44 90 ALA A C 1
ATOM 656 O O . ALA A 1 90 ? -14.930 1.776 -2.727 1.00 84.44 90 ALA A O 1
ATOM 657 N N . ALA A 1 91 ? -13.754 3.678 -2.572 1.00 85.38 91 ALA A N 1
ATOM 658 C CA . ALA A 1 91 ? -13.390 3.466 -1.173 1.00 85.38 91 ALA A CA 1
ATOM 659 C C . ALA A 1 91 ? -14.604 3.405 -0.229 1.00 85.38 91 ALA A C 1
ATOM 661 O O . ALA A 1 91 ? -14.595 2.628 0.729 1.00 85.38 91 ALA A O 1
ATOM 662 N N . ALA A 1 92 ? -15.667 4.160 -0.526 1.00 90.00 92 ALA A N 1
ATOM 663 C CA . ALA A 1 92 ? -16.915 4.144 0.237 1.00 90.00 92 ALA A CA 1
ATOM 664 C C . ALA A 1 92 ? -17.663 2.795 0.179 1.00 90.00 92 ALA A C 1
ATOM 666 O O . ALA A 1 92 ? -18.533 2.538 1.010 1.00 90.00 92 ALA A O 1
ATOM 667 N N . GLU A 1 93 ? -17.333 1.917 -0.775 1.00 91.94 93 GLU A N 1
ATOM 668 C CA . GLU A 1 93 ? -17.881 0.556 -0.830 1.00 91.94 93 GLU A CA 1
ATOM 669 C C . GLU A 1 93 ? -17.258 -0.381 0.216 1.00 91.94 93 GLU A C 1
ATOM 671 O O . GLU A 1 93 ? -17.869 -1.387 0.577 1.00 91.94 93 GLU A O 1
ATOM 676 N N . TYR A 1 94 ? -16.061 -0.055 0.713 1.00 90.56 94 TYR A N 1
ATOM 677 C CA . TYR A 1 94 ? -15.319 -0.874 1.678 1.00 90.56 94 TYR A CA 1
ATOM 678 C C . TYR A 1 94 ? -15.294 -0.265 3.075 1.00 90.56 94 TYR A C 1
ATOM 680 O O . TYR A 1 94 ? -15.295 -0.985 4.071 1.00 90.56 94 TYR A O 1
ATOM 688 N N . ALA A 1 95 ? -15.227 1.062 3.157 1.00 92.50 95 ALA A N 1
ATOM 689 C CA . ALA A 1 95 ? -14.907 1.801 4.367 1.00 92.50 95 ALA A CA 1
ATOM 690 C C . ALA A 1 95 ? -15.659 3.138 4.420 1.00 92.50 95 ALA A C 1
ATOM 692 O O . ALA A 1 95 ? -16.441 3.472 3.537 1.00 92.50 95 ALA A O 1
ATOM 693 N N . GLN A 1 96 ? -15.437 3.902 5.486 1.00 93.38 96 GLN A N 1
ATOM 694 C CA . GLN A 1 96 ? -15.974 5.247 5.673 1.00 93.38 96 GLN A CA 1
ATOM 695 C C . GLN A 1 96 ? -14.833 6.261 5.501 1.00 93.38 96 GLN A C 1
ATOM 697 O O . GLN A 1 96 ? -14.056 6.443 6.442 1.00 93.38 96 GLN A O 1
ATOM 702 N N . PRO A 1 97 ? -14.683 6.901 4.325 1.00 93.06 97 PRO A N 1
ATOM 703 C CA . PRO A 1 97 ? -13.647 7.905 4.119 1.00 93.06 97 PRO A CA 1
ATOM 704 C C . PRO A 1 97 ? -13.840 9.097 5.062 1.00 93.06 97 PRO A C 1
ATOM 706 O O . PRO A 1 97 ? -14.943 9.638 5.162 1.00 93.06 97 PRO A O 1
ATOM 709 N N . VAL A 1 98 ? -12.771 9.510 5.738 1.00 94.12 98 VAL A N 1
ATOM 710 C CA . VAL A 1 98 ? -12.728 10.708 6.587 1.00 94.12 98 VAL A CA 1
ATOM 711 C C . VAL A 1 98 ? -11.684 11.690 6.064 1.00 94.12 98 VAL A C 1
ATOM 713 O O . VAL A 1 98 ? -10.719 11.293 5.413 1.00 94.12 98 VAL A O 1
ATOM 716 N N . ALA A 1 99 ? -11.888 12.979 6.338 1.00 90.44 99 ALA A N 1
ATOM 717 C CA . ALA A 1 99 ? -11.006 14.043 5.856 1.00 90.44 99 ALA A CA 1
ATOM 718 C C . ALA A 1 99 ? -9.798 14.299 6.772 1.00 90.44 99 ALA A C 1
ATOM 720 O O . ALA A 1 99 ? -8.807 14.857 6.314 1.00 90.44 99 ALA A O 1
ATOM 721 N N . ASP A 1 100 ? -9.884 13.911 8.047 1.00 91.19 100 ASP A N 1
ATOM 722 C CA . ASP A 1 100 ? -8.841 14.141 9.047 1.00 91.19 100 ASP A CA 1
ATOM 723 C C . ASP A 1 100 ? -8.277 12.793 9.535 1.00 91.19 100 ASP A C 1
ATOM 725 O O . ASP A 1 100 ? -9.060 11.928 9.958 1.00 91.19 100 ASP A O 1
ATOM 729 N N . PRO A 1 101 ? -6.945 12.582 9.511 1.00 90.69 101 PRO A N 1
ATOM 730 C CA . PRO A 1 101 ? -6.337 11.383 10.076 1.00 90.69 101 PRO A CA 1
ATOM 731 C C . PRO A 1 101 ? -6.674 11.180 11.561 1.00 90.69 101 PRO A C 1
ATOM 733 O O . PRO A 1 101 ? -6.769 10.037 11.993 1.00 90.69 101 PRO A O 1
ATOM 736 N N . ALA A 1 102 ? -6.931 12.232 12.345 1.00 90.75 102 ALA A N 1
ATOM 737 C CA . ALA A 1 102 ? -7.285 12.112 13.762 1.00 90.75 102 ALA A CA 1
ATOM 738 C C . ALA A 1 102 ? -8.637 11.411 14.006 1.00 90.75 102 ALA A C 1
ATOM 740 O O . ALA A 1 102 ? -8.861 10.842 15.077 1.00 90.75 102 ALA A O 1
ATOM 741 N N . GLU A 1 103 ? -9.542 11.432 13.026 1.00 90.56 103 GLU A N 1
ATOM 742 C CA . GLU A 1 103 ? -10.843 10.751 13.092 1.00 90.56 103 GLU A CA 1
ATOM 743 C C . GLU A 1 103 ? -10.792 9.327 12.513 1.00 90.56 103 GLU A C 1
ATOM 745 O O . GLU A 1 103 ? -11.720 8.523 12.704 1.00 90.56 103 GLU A O 1
ATOM 750 N N . ALA A 1 104 ? -9.703 8.999 11.815 1.00 93.38 104 ALA A N 1
ATOM 751 C CA . ALA A 1 104 ? -9.511 7.725 11.152 1.00 93.38 104 ALA A CA 1
ATOM 752 C C . ALA A 1 104 ? -9.123 6.617 12.139 1.00 93.38 104 ALA A C 1
ATOM 754 O O . ALA A 1 104 ? -8.500 6.826 13.177 1.00 93.38 104 ALA A O 1
ATOM 755 N N . GLU A 1 105 ? -9.485 5.386 11.797 1.00 93.19 105 GLU A N 1
ATOM 756 C CA . GLU A 1 105 ? -8.969 4.194 12.472 1.00 93.19 105 GLU A CA 1
ATOM 757 C C . GLU A 1 105 ? -7.714 3.650 11.783 1.00 93.19 105 GLU A C 1
ATOM 759 O O . GLU A 1 105 ? -6.955 2.894 12.394 1.00 93.19 105 GLU A O 1
ATOM 764 N N . VAL A 1 106 ? -7.521 4.025 10.517 1.00 94.75 106 VAL A N 1
ATOM 765 C CA . VAL A 1 106 ? -6.407 3.640 9.655 1.00 94.75 106 VAL A CA 1
ATOM 766 C C . VAL A 1 106 ? -6.218 4.687 8.555 1.00 94.75 106 VAL A C 1
ATOM 768 O O . VAL A 1 106 ? -7.197 5.242 8.055 1.00 94.75 106 VAL A O 1
ATOM 771 N N . ALA A 1 107 ? -4.975 4.939 8.157 1.00 96.06 107 ALA A N 1
ATOM 772 C CA . ALA A 1 107 ? -4.648 5.744 6.983 1.00 96.06 107 ALA A CA 1
ATOM 773 C C . ALA A 1 107 ? -4.150 4.851 5.839 1.00 96.06 107 ALA A C 1
ATOM 775 O O . ALA A 1 107 ? -3.386 3.916 6.077 1.00 96.06 107 ALA A O 1
ATOM 776 N N . VAL A 1 108 ? -4.560 5.145 4.603 1.00 96.50 108 VAL A N 1
ATOM 777 C CA . VAL A 1 108 ? -4.014 4.536 3.384 1.00 96.50 108 VAL A CA 1
ATOM 778 C C . VAL A 1 108 ? -3.473 5.649 2.496 1.00 96.50 108 VAL A C 1
ATOM 780 O O . VAL A 1 108 ? -4.235 6.468 1.983 1.00 96.50 108 VAL A O 1
ATOM 783 N N . LEU A 1 109 ? -2.153 5.674 2.331 1.00 96.56 109 LEU A N 1
ATOM 784 C CA . LEU A 1 109 ? -1.442 6.711 1.587 1.00 96.56 109 LEU A CA 1
ATOM 785 C C . LEU A 1 109 ? -0.807 6.090 0.347 1.00 96.56 109 LEU A C 1
ATOM 787 O O . LEU A 1 109 ? -0.046 5.130 0.469 1.00 96.56 109 LEU A O 1
ATOM 791 N N . ARG A 1 110 ? -1.086 6.630 -0.838 1.00 95.62 110 ARG A N 1
ATOM 792 C CA . ARG A 1 110 ? -0.411 6.251 -2.082 1.00 95.62 110 ARG A CA 1
ATOM 793 C C . ARG A 1 110 ? 0.563 7.351 -2.485 1.00 95.62 110 ARG A C 1
ATOM 795 O O . ARG A 1 110 ? 0.150 8.480 -2.727 1.00 95.62 110 ARG A O 1
ATOM 802 N N . ILE A 1 111 ? 1.848 7.018 -2.543 1.00 94.56 111 ILE A N 1
ATOM 803 C CA . ILE A 1 111 ? 2.938 7.994 -2.675 1.00 94.56 111 ILE A CA 1
ATOM 804 C C . ILE A 1 111 ? 3.847 7.587 -3.828 1.00 94.56 111 ILE A C 1
ATOM 806 O O . ILE A 1 111 ? 4.135 6.402 -4.017 1.00 94.56 111 ILE A O 1
ATOM 810 N N . ASP A 1 112 ? 4.289 8.574 -4.600 1.00 92.00 112 ASP A N 1
ATOM 811 C CA . ASP A 1 112 ? 5.290 8.391 -5.643 1.00 92.00 112 ASP A CA 1
ATOM 812 C C . ASP A 1 112 ? 6.684 8.215 -5.046 1.00 92.00 112 ASP A C 1
ATOM 814 O O . ASP A 1 112 ? 7.128 8.996 -4.213 1.00 92.00 112 ASP A O 1
ATOM 818 N N . CYS A 1 113 ? 7.386 7.184 -5.502 1.00 88.00 113 CYS A N 1
ATOM 819 C CA . CYS A 1 113 ? 8.772 6.917 -5.156 1.00 88.00 113 CYS A CA 1
ATOM 820 C C . CYS A 1 113 ? 9.586 6.868 -6.460 1.00 88.00 113 CYS A C 1
ATOM 822 O O . CYS A 1 113 ? 9.811 5.784 -7.019 1.00 88.00 113 CYS A O 1
ATOM 824 N N . PRO A 1 114 ? 9.944 8.040 -7.019 1.00 84.69 114 PRO A N 1
ATOM 825 C CA . PRO A 1 114 ? 10.708 8.115 -8.256 1.00 84.69 114 PRO A CA 1
ATOM 826 C C . PRO A 1 114 ? 12.096 7.497 -8.070 1.00 84.69 114 PRO A C 1
ATOM 828 O O . PRO A 1 114 ? 12.787 7.759 -7.091 1.00 84.69 114 PRO A O 1
ATOM 831 N N . ALA A 1 115 ? 12.539 6.692 -9.032 1.00 81.75 115 ALA A N 1
ATOM 832 C CA . ALA A 1 115 ? 13.909 6.191 -9.051 1.00 81.75 115 ALA A CA 1
ATOM 833 C C . ALA A 1 115 ? 14.815 7.148 -9.852 1.00 81.75 115 ALA A C 1
ATOM 835 O O . ALA A 1 115 ? 14.393 7.636 -10.903 1.00 81.75 115 ALA A O 1
ATOM 836 N N . PRO A 1 116 ? 16.074 7.377 -9.432 1.00 81.38 116 PRO A N 1
ATOM 837 C CA . PRO A 1 116 ? 16.770 6.753 -8.301 1.00 81.38 116 PRO A CA 1
ATOM 838 C C . PRO A 1 116 ? 16.637 7.521 -6.973 1.00 81.38 116 PRO A C 1
ATOM 840 O O . PRO A 1 116 ? 17.201 7.079 -5.975 1.00 81.38 116 PRO A O 1
ATOM 843 N N . ASP A 1 117 ? 15.954 8.667 -6.982 1.00 83.50 117 ASP A N 1
ATOM 844 C CA . ASP A 1 117 ? 15.984 9.651 -5.893 1.00 83.50 117 ASP A CA 1
ATOM 845 C C . ASP A 1 117 ? 15.256 9.172 -4.626 1.00 83.50 117 ASP A C 1
ATOM 847 O O . ASP A 1 117 ? 15.642 9.529 -3.516 1.00 83.50 117 ASP A O 1
ATOM 851 N N . GLY A 1 118 ? 14.260 8.302 -4.779 1.00 85.81 118 GLY A N 1
ATOM 852 C CA . GLY A 1 118 ? 13.446 7.787 -3.689 1.00 85.81 118 GLY A CA 1
ATOM 853 C C . GLY A 1 118 ? 12.390 8.786 -3.222 1.00 85.81 118 GLY A C 1
ATOM 854 O O . GLY A 1 118 ? 11.896 9.607 -3.993 1.00 85.81 118 GLY A O 1
ATOM 855 N N . ILE A 1 119 ? 12.000 8.667 -1.955 1.00 89.94 119 ILE A N 1
ATOM 856 C CA . ILE A 1 119 ? 10.986 9.527 -1.336 1.00 89.94 119 ILE A CA 1
ATOM 857 C C . ILE A 1 119 ? 11.637 10.818 -0.844 1.00 89.94 119 ILE A C 1
ATOM 859 O O . ILE A 1 119 ? 12.766 10.802 -0.361 1.00 89.94 119 ILE A O 1
ATOM 863 N N . THR A 1 120 ? 10.915 11.931 -0.965 1.00 92.00 120 THR A N 1
ATOM 864 C CA . THR A 1 120 ? 11.377 13.234 -0.479 1.00 92.00 120 THR A CA 1
ATOM 865 C C . THR A 1 120 ? 11.354 13.314 1.051 1.00 92.00 120 THR A C 1
ATOM 867 O O . THR A 1 120 ? 10.588 12.608 1.712 1.00 92.00 120 THR A O 1
ATOM 870 N N . ASP A 1 121 ? 12.159 14.206 1.627 1.00 92.31 121 ASP A N 1
ATOM 871 C CA . ASP A 1 121 ? 12.139 14.458 3.075 1.00 92.31 121 ASP A CA 1
ATOM 872 C C . ASP A 1 121 ? 10.745 14.937 3.528 1.00 92.31 121 ASP A C 1
ATOM 874 O O . ASP A 1 121 ? 10.205 14.424 4.504 1.00 92.31 121 ASP A O 1
ATOM 878 N N . ASP A 1 122 ? 10.102 15.818 2.750 1.00 93.25 122 ASP A N 1
ATOM 879 C CA . ASP A 1 122 ? 8.751 16.325 3.033 1.00 93.25 122 ASP A CA 1
ATOM 880 C C . ASP A 1 122 ? 7.697 15.200 3.063 1.00 93.25 122 ASP A C 1
ATOM 882 O O . ASP A 1 122 ? 6.832 15.161 3.941 1.00 93.25 122 ASP A O 1
ATOM 886 N N . ASP A 1 123 ? 7.758 14.257 2.115 1.00 94.44 123 ASP A N 1
ATOM 887 C CA . ASP A 1 123 ? 6.875 13.087 2.110 1.00 94.44 123 ASP A CA 1
ATOM 888 C C . ASP A 1 123 ? 7.169 12.151 3.283 1.00 94.44 123 ASP A C 1
ATOM 890 O O . ASP A 1 123 ? 6.244 11.588 3.872 1.00 94.44 123 ASP A O 1
ATOM 894 N N . THR A 1 124 ? 8.445 11.991 3.634 1.00 94.81 124 THR A N 1
ATOM 895 C CA . THR A 1 124 ? 8.881 11.159 4.757 1.00 94.81 124 THR A CA 1
ATOM 896 C C . THR A 1 124 ? 8.340 11.701 6.074 1.00 94.81 124 THR A C 1
ATOM 898 O O . THR A 1 124 ? 7.668 10.962 6.800 1.00 94.81 124 THR A O 1
ATOM 901 N N . ASP A 1 125 ? 8.555 12.988 6.346 1.00 95.69 125 ASP A N 1
ATOM 902 C CA . ASP A 1 125 ? 8.065 13.669 7.545 1.00 95.69 125 ASP A CA 1
ATOM 903 C C . ASP A 1 125 ? 6.538 13.581 7.636 1.00 95.69 125 ASP A C 1
ATOM 905 O O . ASP A 1 125 ? 5.984 13.173 8.659 1.00 95.69 125 ASP A O 1
ATOM 909 N N . ARG A 1 126 ? 5.843 13.841 6.523 1.00 95.56 126 ARG A N 1
ATOM 910 C CA . ARG A 1 126 ? 4.382 13.747 6.448 1.00 95.56 126 ARG A CA 1
ATOM 911 C C . ARG A 1 126 ? 3.857 12.347 6.772 1.00 95.56 126 ARG A C 1
ATOM 913 O O . ARG A 1 126 ? 2.878 12.207 7.507 1.00 95.56 126 ARG A O 1
ATOM 920 N N . VAL A 1 127 ? 4.479 11.295 6.237 1.00 96.00 127 VAL A N 1
ATOM 921 C CA . VAL A 1 127 ? 4.077 9.909 6.532 1.00 96.00 127 VAL A CA 1
ATOM 922 C C . VAL A 1 127 ? 4.329 9.567 7.996 1.00 96.00 127 VAL A C 1
ATOM 924 O O . VAL A 1 127 ? 3.489 8.909 8.615 1.00 96.00 127 VAL A O 1
ATOM 927 N N . LEU A 1 128 ? 5.460 10.004 8.554 1.00 96.06 128 LEU A N 1
ATOM 928 C CA . LEU A 1 128 ? 5.800 9.778 9.957 1.00 96.06 128 LEU A CA 1
ATOM 929 C C . LEU A 1 128 ? 4.802 10.460 10.898 1.00 96.06 128 LEU A C 1
ATOM 931 O O . LEU A 1 128 ? 4.356 9.822 11.854 1.00 96.06 128 LEU A O 1
ATOM 935 N N . ASP A 1 129 ? 4.386 11.688 10.591 1.00 95.44 129 ASP A N 1
ATOM 936 C CA . ASP A 1 129 ? 3.365 12.413 11.351 1.00 95.44 129 ASP A CA 1
ATOM 937 C C . ASP A 1 129 ? 2.023 11.665 11.358 1.00 95.44 129 ASP A C 1
ATOM 939 O O . ASP A 1 129 ? 1.409 11.470 12.412 1.00 95.44 129 ASP A O 1
ATOM 943 N N . ILE A 1 130 ? 1.581 11.163 10.200 1.00 95.50 130 ILE A N 1
ATOM 944 C CA . ILE A 1 130 ? 0.335 10.387 10.099 1.00 95.50 130 ILE A CA 1
ATOM 945 C C . ILE A 1 130 ? 0.468 9.048 10.839 1.00 95.50 130 ILE A C 1
ATOM 947 O O . ILE A 1 130 ? -0.429 8.668 11.594 1.00 95.50 130 ILE A O 1
ATOM 951 N N . ALA A 1 131 ? 1.593 8.344 10.669 1.00 93.94 131 ALA A N 1
ATOM 952 C CA . ALA A 1 131 ? 1.868 7.067 11.334 1.00 93.94 131 ALA A CA 1
ATOM 953 C C . ALA A 1 131 ? 1.985 7.186 12.862 1.00 93.94 131 ALA A C 1
ATOM 955 O O . ALA A 1 131 ? 1.752 6.207 13.576 1.00 93.94 131 ALA A O 1
ATOM 956 N N . ALA A 1 132 ? 2.314 8.373 13.380 1.00 93.75 132 ALA A N 1
ATOM 957 C CA . ALA A 1 132 ? 2.279 8.656 14.810 1.00 93.75 132 ALA A CA 1
ATOM 958 C C . ALA A 1 132 ? 0.842 8.789 15.349 1.00 93.75 132 ALA A C 1
ATOM 960 O O . ALA A 1 132 ? 0.591 8.459 16.511 1.00 93.75 132 ALA A O 1
ATOM 961 N N . ALA A 1 133 ? -0.104 9.246 14.522 1.00 92.31 133 ALA A N 1
ATOM 962 C CA . ALA A 1 133 ? -1.502 9.425 14.905 1.00 92.31 133 ALA A CA 1
ATOM 963 C C . ALA A 1 133 ? -2.323 8.133 14.768 1.00 92.31 133 ALA A C 1
ATOM 965 O O . ALA A 1 133 ? -3.067 7.763 15.683 1.00 92.31 133 ALA A O 1
ATOM 966 N N . VAL A 1 134 ? -2.190 7.434 13.636 1.00 94.00 134 VAL A N 1
ATOM 967 C CA . VAL A 1 134 ? -3.005 6.259 13.297 1.00 94.00 134 VAL A CA 1
ATOM 968 C C . VAL A 1 134 ? -2.174 5.156 12.641 1.00 94.00 134 VAL A C 1
ATOM 970 O O . VAL A 1 134 ? -1.139 5.434 12.044 1.00 94.00 134 VAL A O 1
ATOM 973 N N . PRO A 1 135 ? -2.611 3.883 12.704 1.00 94.25 135 PRO A N 1
ATOM 974 C CA . PRO A 1 135 ? -2.006 2.830 11.896 1.00 94.25 135 PRO A CA 1
ATOM 975 C C . PRO A 1 135 ? -2.033 3.203 10.406 1.00 94.25 135 PRO A C 1
ATOM 977 O O . PRO A 1 135 ? -3.108 3.405 9.841 1.00 94.25 135 PRO A O 1
ATOM 980 N N . THR A 1 136 ? -0.862 3.261 9.773 1.00 95.81 136 THR A N 1
ATOM 981 C CA . THR A 1 136 ? -0.726 3.709 8.377 1.00 95.81 136 THR A CA 1
ATOM 982 C C . THR A 1 136 ? -0.325 2.564 7.460 1.00 95.81 136 THR A C 1
ATOM 984 O O . THR A 1 136 ? 0.614 1.817 7.746 1.00 95.81 136 THR A O 1
ATOM 987 N N . ILE A 1 137 ? -1.037 2.432 6.347 1.00 96.50 137 ILE A N 1
ATOM 988 C CA . ILE A 1 137 ? -0.693 1.579 5.215 1.00 96.50 137 ILE A CA 1
ATOM 989 C C . ILE A 1 137 ? -0.179 2.491 4.111 1.00 96.50 137 ILE A C 1
ATOM 991 O O . ILE A 1 137 ? -0.889 3.396 3.676 1.00 96.50 137 ILE A O 1
ATOM 995 N N . VAL A 1 138 ? 1.037 2.242 3.643 1.00 97.12 138 VAL A N 1
ATOM 996 C CA . VAL A 1 138 ? 1.623 3.024 2.553 1.00 97.12 138 VAL A CA 1
ATOM 997 C C . VAL A 1 138 ? 1.714 2.165 1.298 1.00 97.12 138 VAL A C 1
ATOM 999 O O . VAL A 1 138 ? 2.154 1.018 1.345 1.00 97.12 138 VAL A O 1
ATOM 1002 N N . VAL A 1 139 ? 1.289 2.726 0.172 1.00 96.56 139 VAL A N 1
ATOM 1003 C CA . VAL A 1 139 ? 1.356 2.141 -1.166 1.00 96.56 139 VAL A CA 1
ATOM 1004 C C . VAL A 1 139 ? 2.337 2.974 -1.979 1.00 96.56 139 VAL A C 1
ATOM 1006 O O . VAL A 1 139 ? 2.023 4.073 -2.429 1.00 96.56 139 VAL A O 1
ATOM 1009 N N . LEU A 1 140 ? 3.548 2.461 -2.142 1.00 94.62 140 LEU A N 1
ATOM 1010 C CA . LEU A 1 140 ? 4.626 3.138 -2.846 1.00 94.62 140 LEU A CA 1
ATOM 1011 C C . LEU A 1 140 ? 4.594 2.802 -4.321 1.00 94.62 140 LEU A C 1
ATOM 1013 O O . LEU A 1 140 ? 4.846 1.659 -4.703 1.00 94.62 140 LEU A O 1
ATOM 1017 N N . ARG A 1 141 ? 4.337 3.806 -5.150 1.00 93.31 141 ARG A N 1
ATOM 1018 C CA . ARG A 1 141 ? 4.465 3.684 -6.595 1.00 93.31 141 ARG A CA 1
ATOM 1019 C C . ARG A 1 141 ? 5.945 3.722 -6.954 1.00 93.31 141 ARG A C 1
ATOM 1021 O O . ARG A 1 141 ? 6.593 4.748 -6.783 1.00 93.31 141 ARG A O 1
ATOM 1028 N N . ILE A 1 142 ? 6.474 2.591 -7.408 1.00 90.69 142 ILE A N 1
ATOM 1029 C CA . ILE A 1 142 ? 7.901 2.406 -7.692 1.00 90.69 142 ILE A CA 1
ATOM 1030 C C . ILE A 1 142 ? 8.134 2.161 -9.182 1.00 90.69 142 ILE A C 1
ATOM 1032 O O . ILE A 1 142 ? 7.437 1.368 -9.819 1.00 90.69 142 ILE A O 1
ATOM 1036 N N . GLU A 1 143 ? 9.172 2.791 -9.727 1.00 84.25 143 GLU A N 1
ATOM 1037 C CA . GLU A 1 143 ? 9.556 2.643 -11.140 1.00 84.25 143 GLU A CA 1
ATOM 1038 C C . GLU A 1 143 ? 10.872 1.872 -11.332 1.00 84.25 143 GLU A C 1
ATOM 1040 O O . GLU A 1 143 ? 11.142 1.347 -12.413 1.00 84.25 143 GLU A O 1
ATOM 1045 N N . GLY A 1 144 ? 11.677 1.743 -10.275 1.00 86.25 144 GLY A N 1
ATOM 1046 C CA . GLY A 1 144 ? 12.982 1.090 -10.310 1.00 86.25 144 GLY A CA 1
ATOM 1047 C C . GLY A 1 144 ? 13.605 0.958 -8.922 1.00 86.25 144 GLY A C 1
ATOM 1048 O O . GLY A 1 144 ? 12.962 1.234 -7.909 1.00 86.25 144 GLY A O 1
ATOM 1049 N N . THR A 1 145 ? 14.866 0.522 -8.873 1.00 86.19 145 THR A N 1
ATOM 1050 C CA . THR A 1 145 ? 15.625 0.442 -7.617 1.00 86.19 145 THR A CA 1
ATOM 1051 C C . THR A 1 145 ? 15.666 1.803 -6.931 1.00 86.19 145 THR A C 1
ATOM 1053 O O . THR A 1 145 ? 16.067 2.796 -7.534 1.00 86.19 145 THR A O 1
ATOM 1056 N N . SER A 1 146 ? 15.277 1.807 -5.660 1.00 87.38 146 SER A N 1
ATOM 1057 C CA . SER A 1 146 ? 15.192 2.982 -4.799 1.00 87.38 146 SER A CA 1
ATOM 1058 C C . SER A 1 146 ? 15.750 2.645 -3.411 1.00 87.38 146 SER A C 1
ATOM 1060 O O . SER A 1 146 ? 15.707 1.470 -3.014 1.00 87.38 146 SER A O 1
ATOM 1062 N N . PRO A 1 147 ? 16.240 3.639 -2.646 1.00 90.25 147 PRO A N 1
ATOM 1063 C CA . PRO A 1 147 ? 16.458 3.487 -1.212 1.00 90.25 147 PRO A CA 1
ATOM 1064 C C . PRO A 1 147 ? 15.206 2.967 -0.494 1.00 90.25 147 PRO A C 1
ATOM 1066 O O . PRO A 1 147 ? 14.076 3.198 -0.941 1.00 90.25 147 PRO A O 1
ATOM 1069 N N . ALA A 1 148 ? 15.409 2.261 0.619 1.00 88.44 148 ALA A N 1
ATOM 1070 C CA . ALA A 1 148 ? 14.313 1.878 1.495 1.00 88.44 148 ALA A CA 1
ATOM 1071 C C . ALA A 1 148 ? 13.769 3.126 2.218 1.00 88.44 148 ALA A C 1
ATOM 1073 O O . ALA A 1 148 ? 14.566 3.902 2.747 1.00 88.44 148 ALA A O 1
ATOM 1074 N N . PRO A 1 149 ? 12.441 3.327 2.266 1.00 90.94 149 PRO A N 1
ATOM 1075 C CA . PRO A 1 149 ? 11.845 4.444 2.993 1.00 90.94 149 PRO A CA 1
ATOM 1076 C C . PRO A 1 149 ? 12.166 4.387 4.485 1.00 90.94 149 PRO A C 1
ATOM 1078 O O . PRO A 1 149 ? 12.026 3.328 5.108 1.00 90.94 149 PRO A O 1
ATOM 1081 N N . GLU A 1 150 ? 12.483 5.527 5.092 1.00 92.19 150 GLU A N 1
ATOM 1082 C CA . GLU A 1 150 ? 12.822 5.600 6.520 1.00 92.19 150 GLU A CA 1
ATOM 1083 C C . GLU A 1 150 ? 11.655 5.167 7.424 1.00 92.19 150 GLU A C 1
ATOM 1085 O O . GLU A 1 150 ? 11.843 4.498 8.440 1.00 92.19 150 GLU A O 1
ATOM 1090 N N . PHE A 1 151 ? 10.420 5.441 7.001 1.00 92.69 151 PHE A N 1
ATOM 1091 C CA . PHE A 1 151 ? 9.201 5.072 7.723 1.00 92.69 151 PHE A CA 1
ATOM 1092 C C . PHE A 1 151 ? 8.775 3.604 7.554 1.00 92.69 151 PHE A C 1
ATOM 1094 O O . PHE A 1 151 ? 7.706 3.218 8.040 1.00 92.69 151 PHE A O 1
ATOM 1101 N N . THR A 1 152 ? 9.573 2.755 6.891 1.00 90.44 152 THR A N 1
ATOM 1102 C CA . THR A 1 152 ? 9.259 1.322 6.699 1.00 90.44 152 THR A CA 1
ATOM 1103 C C . THR A 1 152 ? 8.938 0.632 8.030 1.00 90.44 152 THR A C 1
ATOM 1105 O O . THR A 1 152 ? 8.034 -0.203 8.109 1.00 90.44 152 THR A O 1
ATOM 1108 N N . GLY A 1 153 ? 9.644 1.015 9.100 1.00 89.62 153 GLY A N 1
ATOM 1109 C CA . GLY A 1 153 ? 9.422 0.510 10.453 1.00 89.62 153 GLY A CA 1
ATOM 1110 C C . GLY A 1 153 ? 8.202 1.100 11.169 1.00 89.62 153 GLY A C 1
ATOM 1111 O O . GLY A 1 153 ? 7.738 0.511 12.140 1.00 89.62 153 GLY A O 1
ATOM 1112 N N . ASN A 1 154 ? 7.654 2.222 10.719 1.00 92.38 154 ASN A N 1
ATOM 1113 C CA . ASN A 1 154 ? 6.573 2.939 11.404 1.00 92.38 154 ASN A CA 1
ATOM 1114 C C . ASN A 1 154 ? 5.191 2.593 10.840 1.00 92.38 154 ASN A C 1
ATOM 1116 O O . ASN A 1 154 ? 4.180 2.788 11.511 1.00 92.38 154 ASN A O 1
ATOM 1120 N N . CYS A 1 155 ? 5.144 2.033 9.632 1.00 92.56 155 CYS A N 1
ATOM 1121 C CA . CYS A 1 155 ? 3.900 1.660 8.976 1.00 92.56 155 CYS A CA 1
ATOM 1122 C C . CYS A 1 155 ? 3.352 0.323 9.490 1.00 92.56 155 CYS A C 1
ATOM 1124 O O . CYS A 1 155 ? 4.091 -0.621 9.790 1.00 92.56 155 CYS A O 1
ATOM 1126 N N . ALA A 1 156 ? 2.025 0.222 9.540 1.00 93.44 156 ALA A N 1
ATOM 1127 C CA . ALA A 1 156 ? 1.325 -1.027 9.808 1.00 93.44 156 ALA A CA 1
ATOM 1128 C C . ALA A 1 156 ? 1.477 -2.004 8.633 1.00 93.44 156 ALA A C 1
ATOM 1130 O O . ALA A 1 156 ? 1.637 -3.203 8.851 1.00 93.44 156 ALA A O 1
ATOM 1131 N N . ALA A 1 157 ? 1.483 -1.499 7.398 1.00 95.44 157 ALA A N 1
ATOM 1132 C CA . ALA A 1 157 ? 1.857 -2.269 6.218 1.00 95.44 157 ALA A CA 1
ATOM 1133 C C . ALA A 1 157 ? 2.463 -1.371 5.134 1.00 95.44 157 ALA A C 1
ATOM 1135 O O . ALA A 1 157 ? 2.171 -0.177 5.065 1.00 95.44 157 ALA A O 1
ATOM 1136 N N . LEU A 1 158 ? 3.283 -1.967 4.274 1.00 95.94 158 LEU A N 1
ATOM 1137 C CA . LEU A 1 158 ? 3.904 -1.305 3.133 1.00 95.94 158 LEU A CA 1
ATOM 1138 C C . LEU A 1 158 ? 3.689 -2.156 1.884 1.00 95.94 158 LEU A C 1
ATOM 1140 O O . LEU A 1 158 ? 4.026 -3.341 1.885 1.00 95.94 158 LEU A O 1
ATOM 1144 N N . LEU A 1 159 ? 3.154 -1.561 0.824 1.00 96.12 159 LEU A N 1
ATOM 1145 C CA . LEU A 1 159 ? 3.008 -2.180 -0.488 1.00 96.12 159 LEU A CA 1
ATOM 1146 C C . LEU A 1 159 ? 3.845 -1.426 -1.513 1.00 96.12 159 LEU A C 1
ATOM 1148 O O . LEU A 1 159 ? 3.918 -0.204 -1.490 1.00 96.12 159 LEU A O 1
ATOM 1152 N N . ALA A 1 160 ? 4.427 -2.169 -2.440 1.00 94.81 160 ALA A N 1
ATOM 1153 C CA . ALA A 1 160 ? 5.013 -1.659 -3.664 1.00 94.81 160 ALA A CA 1
ATOM 1154 C C . ALA A 1 160 ? 4.013 -1.819 -4.813 1.00 94.81 160 ALA A C 1
ATOM 1156 O O . ALA A 1 160 ? 3.488 -2.910 -5.038 1.00 94.81 160 ALA A O 1
ATOM 1157 N N . ASP A 1 161 ? 3.790 -0.744 -5.551 1.00 94.50 161 ASP A N 1
ATOM 1158 C CA . ASP A 1 161 ? 2.855 -0.629 -6.658 1.00 94.50 161 ASP A CA 1
ATOM 1159 C C . ASP A 1 161 ? 3.596 -0.271 -7.951 1.00 94.50 161 ASP A C 1
ATOM 1161 O O . ASP A 1 161 ? 4.433 0.628 -7.980 1.00 94.50 161 ASP A O 1
ATOM 1165 N N . ARG A 1 162 ? 3.282 -0.985 -9.035 1.00 90.75 162 ARG A N 1
ATOM 1166 C CA . ARG A 1 162 ? 3.864 -0.783 -10.372 1.00 90.75 162 ARG A CA 1
ATOM 1167 C C . ARG A 1 162 ? 2.815 -0.524 -11.459 1.00 90.75 162 ARG A C 1
ATOM 1169 O O . ARG A 1 162 ? 3.044 -0.865 -12.618 1.00 90.75 162 ARG A O 1
ATOM 1176 N N . GLY A 1 163 ? 1.656 0.024 -11.093 1.00 87.81 163 GLY A N 1
ATOM 1177 C CA . GLY A 1 163 ? 0.593 0.392 -12.038 1.00 87.81 163 GLY A CA 1
ATOM 1178 C C . GLY A 1 163 ? -0.777 -0.214 -11.728 1.00 87.81 163 GLY A C 1
ATOM 1179 O O . GLY A 1 163 ? -1.573 -0.445 -12.642 1.00 87.81 163 GLY A O 1
ATOM 1180 N N . ALA A 1 164 ? -1.056 -0.506 -10.460 1.00 90.12 164 ALA A N 1
ATOM 1181 C CA . ALA A 1 164 ? -2.386 -0.872 -10.011 1.00 90.12 164 ALA A CA 1
ATOM 1182 C C . ALA A 1 164 ? -3.336 0.333 -10.082 1.00 90.12 164 ALA A C 1
ATOM 1184 O O . ALA A 1 164 ? -2.962 1.485 -9.836 1.00 90.12 164 ALA A O 1
ATOM 1185 N N . SER A 1 165 ? -4.590 0.061 -10.419 1.00 91.50 165 SER A N 1
ATOM 1186 C CA . SER A 1 165 ? -5.688 1.011 -10.254 1.00 91.50 165 SER A CA 1
ATOM 1187 C C . SER A 1 165 ? -6.003 1.229 -8.773 1.00 91.50 165 SER A C 1
ATOM 1189 O O . SER A 1 165 ? -5.768 0.345 -7.947 1.00 91.50 165 SER A O 1
ATOM 1191 N N . ASP A 1 166 ? -6.599 2.375 -8.442 1.00 91.75 166 ASP A N 1
ATOM 1192 C CA . ASP A 1 166 ? -7.054 2.675 -7.076 1.00 91.75 166 ASP A CA 1
ATOM 1193 C C . ASP A 1 166 ? -7.992 1.588 -6.545 1.00 91.75 166 ASP A C 1
ATOM 1195 O O . ASP A 1 166 ? -7.863 1.141 -5.407 1.00 91.75 166 ASP A O 1
ATOM 1199 N N . ARG A 1 167 ? -8.885 1.088 -7.406 1.00 91.12 167 ARG A N 1
ATOM 1200 C CA . ARG A 1 167 ? -9.782 -0.017 -7.074 1.00 91.12 167 ARG A CA 1
ATOM 1201 C C . ARG A 1 167 ? -9.022 -1.279 -6.672 1.00 91.12 167 ARG A C 1
ATOM 1203 O O . ARG A 1 167 ? -9.345 -1.860 -5.645 1.00 91.12 167 ARG A O 1
ATOM 1210 N N . MET A 1 168 ? -7.995 -1.669 -7.431 1.00 92.19 168 MET A N 1
ATOM 1211 C CA . MET A 1 168 ? -7.192 -2.848 -7.093 1.00 92.19 168 MET A CA 1
ATOM 1212 C C . MET A 1 168 ? -6.417 -2.655 -5.783 1.00 92.19 168 MET A C 1
ATOM 1214 O O . MET A 1 168 ? -6.305 -3.589 -4.991 1.00 92.19 168 MET A O 1
ATOM 1218 N N . VAL A 1 169 ? -5.901 -1.448 -5.526 1.00 93.56 169 VAL A N 1
ATOM 1219 C CA . VAL A 1 169 ? -5.269 -1.124 -4.237 1.00 93.56 169 VAL A CA 1
ATOM 1220 C C . VAL A 1 169 ? -6.251 -1.367 -3.093 1.00 93.56 169 VAL A C 1
ATOM 1222 O O . VAL A 1 169 ? -5.905 -2.046 -2.129 1.00 93.56 169 VAL A O 1
ATOM 1225 N N . LEU A 1 170 ? -7.486 -0.878 -3.219 1.00 92.81 170 LEU A N 1
ATOM 1226 C CA . LEU A 1 170 ? -8.535 -1.095 -2.223 1.00 92.81 170 LEU A CA 1
ATOM 1227 C C . LEU A 1 170 ? -8.898 -2.583 -2.100 1.00 92.81 170 LEU A C 1
ATOM 1229 O O . LEU A 1 170 ? -8.931 -3.106 -0.990 1.00 92.81 170 LEU A O 1
ATOM 1233 N N . ASP A 1 171 ? -9.081 -3.299 -3.209 1.00 92.06 171 ASP A N 1
ATOM 1234 C CA . ASP A 1 171 ? -9.371 -4.736 -3.192 1.00 92.06 171 ASP A CA 1
ATOM 1235 C C . ASP A 1 171 ? -8.304 -5.545 -2.441 1.00 92.06 171 ASP A C 1
ATOM 1237 O O . ASP A 1 171 ? -8.643 -6.453 -1.681 1.00 92.06 171 ASP A O 1
ATOM 1241 N N . VAL A 1 172 ? -7.023 -5.204 -2.603 1.00 93.12 172 VAL A N 1
ATOM 1242 C CA . VAL A 1 172 ? -5.911 -5.859 -1.898 1.00 93.12 172 VAL A CA 1
ATOM 1243 C C . VAL A 1 172 ? -5.759 -5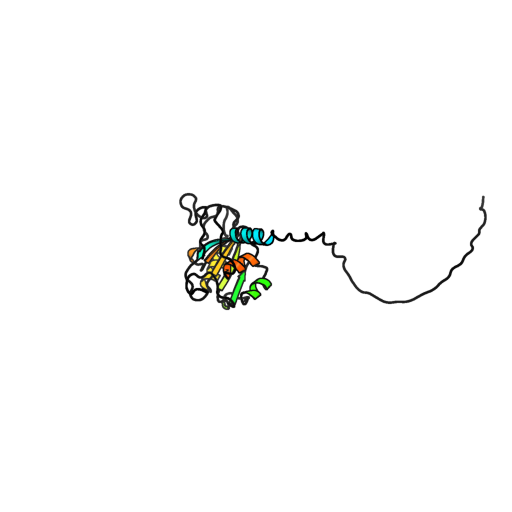.377 -0.458 1.00 93.12 172 VAL A C 1
ATOM 1245 O O . VAL A 1 172 ? -5.340 -6.139 0.407 1.00 93.12 172 VAL A O 1
ATOM 1248 N N . VAL A 1 173 ? -6.095 -4.133 -0.140 1.00 93.69 173 VAL A N 1
ATOM 1249 C CA . VAL A 1 173 ? -6.037 -3.645 1.245 1.00 93.69 173 VAL A CA 1
ATOM 1250 C C . VAL A 1 173 ? -7.176 -4.238 2.089 1.00 93.69 173 VAL A C 1
ATOM 1252 O O . VAL A 1 173 ? -6.964 -4.596 3.248 1.00 93.69 173 VAL A O 1
ATOM 1255 N N . PHE A 1 174 ? -8.360 -4.420 1.503 1.00 92.56 174 PHE A N 1
ATOM 1256 C CA . PHE A 1 174 ? -9.542 -4.994 2.160 1.00 92.56 174 PHE A CA 1
ATOM 1257 C C . PHE A 1 174 ? -9.700 -6.511 1.952 1.00 92.56 174 PHE A C 1
ATOM 1259 O O . PHE A 1 174 ? -10.677 -7.103 2.404 1.00 92.56 174 PHE A O 1
ATOM 1266 N N . GLY A 1 175 ? -8.749 -7.171 1.283 1.00 90.94 175 GLY A N 1
ATOM 1267 C CA . GLY A 1 175 ? -8.718 -8.633 1.161 1.00 90.94 175 GLY A CA 1
ATOM 1268 C C . GLY A 1 175 ? -9.753 -9.245 0.217 1.00 90.94 175 GLY A C 1
ATOM 1269 O O . GLY A 1 175 ? -10.059 -10.430 0.340 1.00 90.94 175 GLY A O 1
ATOM 1270 N N . ARG A 1 176 ? -10.287 -8.481 -0.745 1.00 90.12 176 ARG A N 1
ATOM 1271 C CA . ARG A 1 176 ? -11.026 -9.054 -1.888 1.00 90.12 176 ARG A CA 1
ATOM 1272 C C . ARG A 1 176 ? -10.097 -9.832 -2.814 1.00 90.12 176 ARG A C 1
ATOM 1274 O O . ARG A 1 176 ? -10.505 -10.846 -3.375 1.00 90.12 176 ARG A O 1
ATOM 1281 N N . HIS A 1 177 ? -8.849 -9.382 -2.909 1.00 89.62 177 HIS A N 1
ATOM 1282 C CA . HIS A 1 177 ? -7.769 -10.046 -3.623 1.00 89.62 177 HIS A CA 1
ATOM 1283 C C . HIS A 1 177 ? -6.521 -10.144 -2.741 1.00 89.62 177 HIS A C 1
ATOM 1285 O O . HIS A 1 177 ? -6.258 -9.269 -1.920 1.00 89.62 177 HIS A O 1
ATOM 1291 N N . ALA A 1 178 ? -5.736 -11.208 -2.914 1.00 87.62 178 ALA A N 1
ATOM 1292 C CA . ALA A 1 178 ? -4.443 -11.336 -2.249 1.00 87.62 178 ALA A CA 1
ATOM 1293 C C . ALA A 1 178 ? -3.361 -10.581 -3.046 1.00 87.62 178 ALA A C 1
ATOM 1295 O O . ALA A 1 178 ? -3.406 -10.574 -4.280 1.00 87.62 178 ALA A O 1
ATOM 1296 N N . PRO A 1 179 ? -2.351 -9.984 -2.389 1.00 90.00 179 PRO A N 1
ATOM 1297 C CA . PRO A 1 179 ? -1.192 -9.453 -3.091 1.00 90.00 179 PRO A CA 1
ATOM 1298 C C . PRO A 1 179 ? -0.374 -10.623 -3.651 1.00 90.00 179 PRO A C 1
ATOM 1300 O O . PRO A 1 179 ? 0.124 -11.470 -2.903 1.00 90.00 179 PRO A O 1
ATOM 1303 N N . LEU A 1 180 ? -0.254 -10.677 -4.980 1.00 91.19 180 LEU A N 1
ATOM 1304 C CA . LEU A 1 180 ? 0.481 -11.726 -5.699 1.00 91.19 180 LEU A CA 1
ATOM 1305 C C . LEU A 1 180 ? 1.771 -11.205 -6.346 1.00 91.19 180 LEU A C 1
ATOM 1307 O O . LEU A 1 180 ? 2.516 -11.980 -6.954 1.00 91.19 180 LEU A O 1
ATOM 1311 N N . GLY A 1 181 ? 2.031 -9.900 -6.254 1.00 90.75 181 GLY A N 1
ATOM 1312 C CA . GLY A 1 181 ? 3.207 -9.268 -6.828 1.00 90.75 181 GLY A CA 1
ATOM 1313 C C . GLY A 1 181 ? 4.510 -9.743 -6.199 1.00 90.75 181 GLY A C 1
ATOM 1314 O O . GLY A 1 181 ? 4.580 -10.165 -5.043 1.00 90.75 181 GLY A O 1
ATOM 1315 N N . ARG A 1 182 ? 5.559 -9.671 -7.014 1.00 93.44 182 ARG A N 1
ATOM 1316 C CA . ARG A 1 182 ? 6.947 -9.908 -6.630 1.00 93.44 182 ARG A CA 1
ATOM 1317 C C . ARG A 1 182 ? 7.777 -8.742 -7.141 1.00 93.44 182 ARG A C 1
ATOM 1319 O O . ARG A 1 182 ? 7.570 -8.295 -8.273 1.00 93.44 182 ARG A O 1
ATOM 1326 N N . LEU A 1 183 ? 8.716 -8.269 -6.329 1.00 91.81 183 LEU A N 1
ATOM 1327 C CA . LEU A 1 183 ? 9.607 -7.182 -6.720 1.00 91.81 183 LEU A CA 1
ATOM 1328 C C . LEU A 1 183 ? 10.429 -7.576 -7.953 1.00 91.81 183 LEU A C 1
ATOM 1330 O O . LEU A 1 183 ? 11.092 -8.611 -7.962 1.00 91.81 183 LEU A O 1
ATOM 1334 N N . ALA A 1 184 ? 10.405 -6.743 -8.993 1.00 89.19 184 ALA A N 1
ATOM 1335 C CA . ALA A 1 184 ? 11.227 -6.949 -10.188 1.00 89.19 184 ALA A CA 1
ATOM 1336 C C . ALA A 1 184 ? 12.693 -6.533 -9.965 1.00 89.19 184 ALA A C 1
ATOM 1338 O O . ALA A 1 184 ? 13.592 -7.013 -10.650 1.00 89.19 184 ALA A O 1
ATOM 1339 N N . PHE A 1 185 ? 12.920 -5.650 -8.998 1.00 90.12 185 PHE A N 1
ATOM 1340 C CA . PHE A 1 185 ? 14.205 -5.067 -8.639 1.00 90.12 185 PHE A CA 1
ATOM 1341 C C . PHE A 1 185 ? 14.275 -4.912 -7.114 1.00 90.12 185 PHE A C 1
ATOM 1343 O O . PHE A 1 185 ? 13.228 -4.809 -6.473 1.00 90.12 185 PHE A O 1
ATOM 1350 N N . PRO A 1 186 ? 15.478 -4.927 -6.520 1.00 90.88 186 PRO A N 1
ATOM 1351 C CA . PRO A 1 186 ? 15.619 -4.761 -5.082 1.00 90.88 186 PRO A CA 1
ATOM 1352 C C . PRO A 1 186 ? 15.308 -3.322 -4.642 1.00 90.88 186 PRO A C 1
ATOM 1354 O O . PRO A 1 186 ? 15.475 -2.380 -5.423 1.00 90.88 186 PRO A O 1
ATOM 1357 N N . ILE A 1 187 ? 14.904 -3.176 -3.381 1.00 89.62 187 ILE A N 1
ATOM 1358 C CA . ILE A 1 187 ? 14.772 -1.905 -2.657 1.00 89.62 187 ILE A CA 1
ATOM 1359 C C . ILE A 1 187 ? 15.753 -1.936 -1.484 1.00 89.62 187 ILE A C 1
ATOM 1361 O O . ILE A 1 187 ? 15.854 -2.951 -0.793 1.00 89.62 187 ILE A O 1
ATOM 1365 N N . GLY A 1 188 ? 16.461 -0.829 -1.270 1.00 89.00 188 GLY A N 1
ATOM 1366 C CA . GLY A 1 188 ? 17.537 -0.735 -0.285 1.00 89.00 188 GLY A CA 1
ATOM 1367 C C . GLY A 1 188 ? 18.931 -0.787 -0.922 1.00 89.00 188 GLY A C 1
ATOM 1368 O O . GLY A 1 188 ? 19.076 -0.642 -2.142 1.00 89.00 188 GLY A O 1
ATOM 1369 N N . PRO A 1 189 ? 19.992 -0.940 -0.115 1.00 86.62 189 PRO A N 1
ATOM 1370 C CA . PRO A 1 189 ? 21.361 -0.838 -0.602 1.00 86.62 189 PRO A CA 1
ATOM 1371 C C . PRO A 1 189 ? 21.741 -2.018 -1.508 1.00 86.62 189 PRO A C 1
ATOM 1373 O O . PRO A 1 189 ? 21.317 -3.153 -1.314 1.00 86.62 189 PRO A O 1
ATOM 1376 N N . ALA A 1 190 ? 22.614 -1.764 -2.487 1.00 83.81 190 ALA A N 1
ATOM 1377 C CA . ALA A 1 190 ? 22.925 -2.729 -3.547 1.00 83.81 190 ALA A CA 1
ATOM 1378 C C . ALA A 1 190 ? 23.530 -4.063 -3.063 1.00 83.81 190 ALA A C 1
ATOM 1380 O O . ALA A 1 190 ? 23.358 -5.081 -3.730 1.00 83.81 190 ALA A O 1
ATOM 1381 N N . GLN A 1 191 ? 24.270 -4.062 -1.948 1.00 85.06 191 GLN A N 1
ATOM 1382 C CA . GLN A 1 191 ? 24.944 -5.265 -1.439 1.00 85.06 191 GLN A CA 1
ATOM 1383 C C . GLN A 1 191 ? 24.082 -6.095 -0.477 1.00 85.06 191 GLN A C 1
ATOM 1385 O O . GLN A 1 191 ? 24.323 -7.293 -0.362 1.00 85.06 191 GLN A O 1
ATOM 1390 N N . ASP A 1 192 ? 23.103 -5.481 0.190 1.00 88.44 192 ASP A N 1
ATOM 1391 C CA . ASP A 1 192 ? 22.248 -6.137 1.188 1.00 88.44 192 ASP A CA 1
ATOM 1392 C C . ASP A 1 192 ? 20.87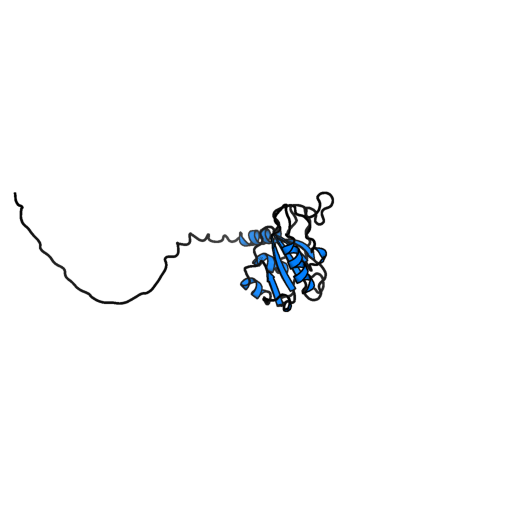8 -5.441 1.242 1.00 88.44 192 ASP A C 1
ATOM 1394 O O . ASP A 1 192 ? 20.613 -4.647 2.145 1.00 88.44 192 ASP A O 1
ATOM 1398 N N . PRO A 1 193 ? 20.042 -5.620 0.206 1.00 90.75 193 PRO A N 1
ATOM 1399 C CA . PRO A 1 193 ? 18.798 -4.877 0.092 1.00 90.75 193 PRO A CA 1
ATOM 1400 C C . PRO A 1 193 ? 17.795 -5.315 1.160 1.00 90.75 193 PRO A C 1
ATOM 1402 O O . PRO A 1 193 ? 17.557 -6.512 1.329 1.00 90.75 193 PRO A O 1
ATOM 1405 N N . ASP A 1 194 ? 17.128 -4.347 1.792 1.00 91.19 194 ASP A N 1
ATOM 1406 C CA . ASP A 1 194 ? 16.031 -4.590 2.737 1.00 91.19 194 ASP A CA 1
ATOM 1407 C C . ASP A 1 194 ? 14.932 -5.465 2.117 1.00 91.19 194 ASP A C 1
ATOM 1409 O O . ASP A 1 194 ? 14.366 -6.344 2.771 1.00 91.19 194 ASP A O 1
ATOM 1413 N N . PHE A 1 195 ? 14.668 -5.256 0.821 1.00 93.38 195 PHE A N 1
ATOM 1414 C CA . PHE A 1 195 ? 13.764 -6.086 0.035 1.00 93.38 195 PHE A CA 1
ATOM 1415 C C . PHE A 1 195 ? 14.458 -6.558 -1.250 1.00 93.38 195 PHE A C 1
ATOM 1417 O O . PHE A 1 195 ? 14.601 -5.780 -2.198 1.00 93.38 195 PHE A O 1
ATOM 1424 N N . PRO A 1 196 ? 14.887 -7.830 -1.336 1.00 92.75 196 PRO A N 1
ATOM 1425 C CA . PRO A 1 196 ? 15.551 -8.345 -2.528 1.00 92.75 196 PRO A CA 1
ATOM 1426 C C . PRO A 1 196 ? 14.587 -8.492 -3.717 1.00 92.75 196 PRO A C 1
ATOM 1428 O O . PRO A 1 196 ? 13.367 -8.576 -3.564 1.00 92.75 196 PRO A O 1
ATOM 1431 N N . ALA A 1 197 ? 15.133 -8.594 -4.932 1.00 91.56 197 ALA A N 1
ATOM 1432 C CA . ALA A 1 197 ? 14.332 -8.958 -6.100 1.00 91.56 197 ALA A CA 1
ATOM 1433 C C . ALA A 1 197 ? 13.639 -10.319 -5.882 1.00 91.56 197 ALA A C 1
ATOM 1435 O O . ALA A 1 197 ? 14.206 -11.242 -5.298 1.00 91.56 197 ALA A O 1
ATOM 1436 N N . GLY A 1 198 ? 12.394 -10.443 -6.337 1.00 91.94 198 GLY A N 1
ATOM 1437 C CA . GLY A 1 198 ? 11.533 -11.595 -6.072 1.00 91.94 198 GLY A CA 1
ATOM 1438 C C . GLY A 1 198 ? 10.870 -11.590 -4.688 1.00 91.94 198 GLY A C 1
ATOM 1439 O O . GLY A 1 198 ? 10.067 -12.481 -4.405 1.00 91.94 198 GLY A O 1
ATOM 1440 N N . PHE A 1 199 ? 11.150 -10.607 -3.825 1.00 92.94 199 PHE A N 1
ATOM 1441 C CA . PHE A 1 199 ? 10.467 -10.474 -2.539 1.00 92.94 199 PHE A CA 1
ATOM 1442 C C . PHE A 1 199 ? 8.980 -10.142 -2.723 1.00 92.94 199 PHE A C 1
ATOM 1444 O O . PHE A 1 199 ? 8.586 -9.493 -3.691 1.00 92.94 199 PHE A O 1
ATOM 1451 N N . GLY A 1 200 ? 8.156 -10.615 -1.790 1.00 92.56 200 GLY A N 1
ATOM 1452 C CA . GLY A 1 200 ? 6.725 -10.335 -1.722 1.00 92.56 200 GLY A CA 1
ATOM 1453 C C . GLY A 1 200 ? 6.052 -11.232 -0.690 1.00 92.56 200 GLY A C 1
ATOM 1454 O O . GLY A 1 200 ? 6.156 -12.462 -0.765 1.00 92.56 200 GLY A O 1
ATOM 1455 N N . LEU A 1 201 ? 5.395 -10.621 0.288 1.00 91.88 201 LEU A N 1
ATOM 1456 C CA . LEU A 1 201 ? 4.535 -11.305 1.245 1.00 91.88 201 LEU A CA 1
ATOM 1457 C C . LEU A 1 201 ? 3.154 -11.554 0.627 1.00 91.88 201 LEU A C 1
ATOM 1459 O O . LEU A 1 201 ? 2.771 -10.940 -0.366 1.00 91.88 201 LEU A O 1
ATOM 1463 N N . SER A 1 202 ? 2.402 -12.462 1.235 1.00 88.44 202 SER A N 1
ATOM 1464 C CA . SER A 1 202 ? 1.007 -12.734 0.897 1.00 88.44 202 SER A CA 1
ATOM 1465 C C . SER A 1 202 ? 0.271 -13.176 2.161 1.00 88.44 202 SER A C 1
ATOM 1467 O O . SER A 1 202 ? 0.924 -13.474 3.168 1.00 88.44 202 SER A O 1
ATOM 1469 N N . TYR A 1 203 ? -1.057 -13.185 2.125 1.00 81.62 203 TYR A N 1
ATOM 1470 C CA . TYR A 1 203 ? -1.914 -13.605 3.233 1.00 81.62 203 TYR A CA 1
ATOM 1471 C C . TYR A 1 203 ? -3.113 -14.403 2.719 1.00 81.62 203 TYR A C 1
ATOM 1473 O O . TYR A 1 203 ? -3.454 -14.251 1.523 1.00 81.62 203 TYR A O 1
#

Organism: NCBI:txid2908204

pLDDT: mean 78.98, std 21.56, range [29.84, 97.12]